Protein AF-A0A5Q0TJI9-F1 (afdb_monomer_lite)

InterPro domains:
  IPR005117 Nitrite/Sulfite reductase ferredoxin-like domain [PF03460] (23-82)
  IPR017896 4Fe-4S ferredoxin-type, iron-sulphur binding domain [PF00037] (104-124)
  IPR017896 4Fe-4S ferredoxin-type, iron-sulphur binding domain [PS51379] (101-130)
  IPR017900 4Fe-4S ferredoxin, iron-sulphur binding, conserved site [PS00198] (110-121)
  IPR036136 Nitrite/Sulfite reductase ferredoxin-like domain superfamily [SSF55124] (19-83)
  IPR045169 Nitrite and sulphite reductase 4Fe-4S domain containing protein [PTHR11493] (23-82)
  IPR045854 Nitrite and sulphite reductase 4Fe-4S domain-like superfamily [SSF56014] (91-171)

Structure (mmCIF, N/CA/C/O backbone):
data_AF-A0A5Q0TJI9-F1
#
_entry.id   AF-A0A5Q0TJI9-F1
#
loop_
_atom_site.group_PDB
_atom_site.id
_atom_site.type_symbol
_atom_site.label_atom_id
_atom_site.label_alt_id
_atom_site.label_comp_id
_atom_site.label_asym_id
_atom_site.label_entity_id
_atom_site.label_seq_id
_atom_site.pdbx_PDB_ins_code
_atom_site.Cartn_x
_atom_site.Cartn_y
_atom_site.Cartn_z
_atom_site.occupancy
_atom_site.B_iso_or_equiv
_atom_site.auth_seq_id
_atom_site.auth_comp_id
_atom_site.auth_asym_id
_atom_site.auth_atom_id
_atom_site.pdbx_PDB_model_num
ATOM 1 N N . MET A 1 1 ? -8.739 -24.907 25.670 1.00 37.97 1 MET A N 1
ATOM 2 C CA . MET A 1 1 ? -8.747 -25.124 24.208 1.00 37.97 1 MET A CA 1
ATOM 3 C C . MET A 1 1 ? -8.325 -23.803 23.579 1.00 37.97 1 MET A C 1
ATOM 5 O O . MET A 1 1 ? -9.046 -22.828 23.734 1.00 37.97 1 MET A O 1
ATOM 9 N N . GLY A 1 2 ? -7.094 -23.704 23.071 1.00 48.16 2 GLY A N 1
ATOM 10 C CA . GLY A 1 2 ? -6.579 -22.444 22.526 1.00 48.16 2 GLY A CA 1
ATOM 11 C C . GLY A 1 2 ? -7.278 -22.138 21.208 1.00 48.16 2 GLY A C 1
ATOM 12 O O . GLY A 1 2 ? -7.183 -22.932 20.280 1.00 48.16 2 GLY A O 1
ATOM 13 N N . LEU A 1 3 ? -8.020 -21.035 21.147 1.00 59.19 3 LEU A N 1
ATOM 14 C CA . LEU A 1 3 ? -8.540 -20.517 19.887 1.00 59.19 3 LEU A CA 1
ATOM 15 C C . LEU A 1 3 ? -7.359 -19.931 19.112 1.00 59.19 3 LEU A C 1
ATOM 17 O O . LEU A 1 3 ? -6.887 -18.845 19.441 1.00 59.19 3 LEU A O 1
ATOM 21 N N . ASP A 1 4 ? -6.863 -20.667 18.120 1.00 59.75 4 ASP A N 1
ATOM 22 C CA . ASP A 1 4 ? -5.931 -20.129 17.133 1.00 59.75 4 ASP A CA 1
ATOM 23 C C . ASP A 1 4 ? -6.737 -19.442 16.030 1.00 59.75 4 ASP A C 1
ATOM 25 O O . ASP A 1 4 ? -7.507 -20.071 15.303 1.00 59.75 4 ASP A O 1
ATOM 29 N N . VAL A 1 5 ? -6.583 -18.123 15.930 1.00 66.00 5 VAL A N 1
ATOM 30 C CA . VAL A 1 5 ? -7.171 -17.327 14.853 1.00 66.00 5 VAL A CA 1
ATOM 31 C C . VAL A 1 5 ? -6.167 -17.208 13.715 1.00 66.00 5 VAL A C 1
ATOM 33 O O . VAL A 1 5 ? -4.988 -16.930 13.932 1.00 66.00 5 VAL A O 1
ATOM 36 N N . ASP A 1 6 ? -6.652 -17.362 12.481 1.00 68.25 6 ASP A N 1
ATOM 37 C CA . ASP A 1 6 ? -5.889 -17.064 11.268 1.00 68.25 6 ASP A CA 1
ATOM 38 C C . ASP A 1 6 ? -5.584 -15.558 11.216 1.00 68.25 6 ASP A C 1
ATOM 40 O O . ASP A 1 6 ? -6.369 -14.727 10.738 1.00 68.25 6 ASP A O 1
ATOM 44 N N . ILE A 1 7 ? -4.429 -15.194 11.770 1.00 63.84 7 ILE A N 1
ATOM 45 C CA . ILE A 1 7 ? -3.998 -13.805 11.888 1.00 63.84 7 ILE A CA 1
ATOM 46 C C . ILE A 1 7 ? -3.814 -13.146 10.521 1.00 63.84 7 ILE A C 1
ATOM 48 O O . ILE A 1 7 ? -4.024 -11.943 10.395 1.00 63.84 7 ILE A O 1
ATOM 52 N N . ILE A 1 8 ? -3.470 -13.909 9.479 1.00 61.16 8 ILE A N 1
ATOM 53 C CA . ILE A 1 8 ? -3.267 -13.372 8.130 1.00 61.16 8 ILE A CA 1
ATOM 54 C C . ILE A 1 8 ? -4.606 -12.879 7.581 1.00 61.16 8 ILE A C 1
ATOM 56 O O . ILE A 1 8 ? -4.704 -11.737 7.125 1.00 61.16 8 ILE A O 1
ATOM 60 N N . LYS A 1 9 ? -5.663 -13.692 7.701 1.00 66.50 9 LYS A N 1
ATOM 61 C CA . LYS A 1 9 ? -7.023 -13.284 7.310 1.00 66.50 9 LYS A CA 1
ATOM 62 C C . LYS A 1 9 ? -7.541 -12.125 8.150 1.00 66.50 9 LYS A C 1
ATOM 64 O O . LYS A 1 9 ? -8.148 -11.200 7.617 1.00 66.50 9 LYS A O 1
ATOM 69 N N . THR A 1 10 ? -7.285 -12.153 9.450 1.00 65.50 10 THR A N 1
ATOM 70 C CA . THR A 1 10 ? -7.787 -11.136 10.385 1.00 65.50 10 THR A CA 1
ATOM 71 C C . THR A 1 10 ? -7.096 -9.786 10.169 1.00 65.50 10 THR A C 1
ATOM 73 O O . THR A 1 10 ? -7.738 -8.736 10.153 1.00 65.50 10 THR A O 1
ATOM 76 N N . ARG A 1 11 ? -5.794 -9.803 9.867 1.00 60.53 11 ARG A N 1
ATOM 77 C CA . ARG A 1 11 ? -5.032 -8.616 9.471 1.00 60.53 11 ARG A CA 1
ATOM 78 C C . ARG A 1 11 ? -5.507 -8.042 8.136 1.00 60.53 11 ARG A C 1
ATOM 80 O O . ARG A 1 11 ? -5.547 -6.825 7.992 1.00 60.53 11 ARG A O 1
ATOM 87 N N . ALA A 1 12 ? -5.907 -8.894 7.190 1.00 54.94 12 ALA A N 1
ATOM 88 C CA . ALA A 1 12 ? -6.477 -8.458 5.915 1.00 54.94 12 ALA A CA 1
ATOM 89 C C . ALA A 1 12 ? -7.876 -7.828 6.057 1.00 54.94 12 ALA A C 1
ATOM 91 O O . ALA A 1 12 ? -8.221 -6.955 5.265 1.00 54.94 12 ALA A O 1
ATOM 92 N N . LYS A 1 13 ? -8.670 -8.250 7.052 1.00 61.41 13 LYS A N 1
ATOM 93 C CA . LYS A 1 13 ? -10.033 -7.741 7.284 1.00 61.41 13 LYS A CA 1
ATOM 94 C C . LYS A 1 13 ? -10.101 -6.486 8.168 1.00 61.41 13 LYS A C 1
ATOM 96 O O . LYS A 1 13 ? -11.036 -5.717 7.998 1.00 61.41 13 LYS A O 1
ATOM 101 N N . GLY A 1 14 ? -9.133 -6.255 9.065 1.00 65.75 14 GLY A N 1
ATOM 102 C CA . GLY A 1 14 ? -9.204 -5.134 10.022 1.00 65.75 14 GLY A CA 1
ATOM 103 C C . GLY A 1 14 ? -7.884 -4.693 10.675 1.00 65.75 14 GLY A C 1
ATOM 104 O O . GLY A 1 14 ? -7.917 -4.110 11.750 1.00 65.75 14 GLY A O 1
ATOM 105 N N . ASP A 1 15 ? -6.717 -4.985 10.078 1.00 78.25 15 ASP A N 1
ATOM 106 C CA . ASP A 1 15 ? -5.369 -4.671 10.625 1.00 78.25 15 ASP A CA 1
ATOM 107 C C . ASP A 1 15 ? -5.168 -5.122 12.089 1.00 78.25 15 ASP A C 1
ATOM 109 O O . ASP A 1 15 ? -4.446 -4.487 12.863 1.00 78.25 15 ASP A O 1
ATOM 113 N N . PHE A 1 16 ? -5.789 -6.244 12.472 1.00 82.31 16 PHE A N 1
ATOM 114 C CA . PHE A 1 16 ? -5.555 -6.883 13.765 1.00 82.31 16 PHE A CA 1
ATOM 115 C C . PHE A 1 16 ? -4.136 -7.453 13.855 1.00 82.31 16 PHE A C 1
ATOM 117 O O . PHE A 1 16 ? -3.594 -8.026 12.902 1.00 82.31 16 PHE A O 1
ATOM 124 N N . ARG A 1 17 ? -3.539 -7.323 15.038 1.00 80.69 17 ARG A N 1
ATOM 125 C CA . ARG A 1 17 ? -2.186 -7.775 15.371 1.00 80.69 17 ARG A CA 1
ATOM 126 C C . ARG A 1 17 ? -2.218 -8.649 16.612 1.00 80.69 17 ARG A C 1
ATOM 128 O O . ARG A 1 17 ? -3.019 -8.414 17.511 1.00 80.69 17 ARG A O 1
ATOM 135 N N . LEU A 1 18 ? -1.326 -9.633 16.665 1.00 81.25 18 LEU A N 1
ATOM 136 C CA . LEU A 1 18 ? -1.189 -10.515 17.822 1.00 81.25 18 LEU A CA 1
ATOM 137 C C . LEU A 1 18 ? -0.723 -9.722 19.043 1.00 81.25 18 LEU A C 1
ATOM 139 O O . LEU A 1 18 ? 0.218 -8.927 18.949 1.00 81.25 18 LEU A O 1
ATOM 143 N N . SER A 1 19 ? -1.370 -9.969 20.179 1.00 80.62 19 SER A N 1
ATOM 144 C CA . SER A 1 19 ? -0.838 -9.588 21.482 1.00 80.62 19 SER A CA 1
ATOM 145 C C . SER A 1 19 ? 0.214 -10.606 21.935 1.00 80.62 19 SER A C 1
ATOM 147 O O . SER A 1 19 ? 0.318 -11.713 21.405 1.00 80.62 19 SER A O 1
ATOM 149 N N . LYS A 1 20 ? 1.004 -10.236 22.948 1.00 79.25 20 LYS A N 1
ATOM 150 C CA . LYS A 1 20 ? 1.846 -11.197 23.682 1.00 79.25 20 LYS A CA 1
ATOM 151 C C . LYS A 1 20 ? 1.002 -12.109 24.580 1.00 79.25 20 LYS A C 1
ATOM 153 O O . LYS A 1 20 ? 1.447 -13.196 24.938 1.00 79.25 20 LYS A O 1
ATOM 158 N N . VAL A 1 21 ? -0.200 -11.661 24.939 1.00 81.06 21 VAL A N 1
ATOM 159 C CA . VAL A 1 21 ? -1.168 -12.426 25.723 1.00 81.06 21 VAL A CA 1
ATOM 160 C C . VAL A 1 21 ? -1.933 -13.361 24.789 1.00 81.06 21 VAL A C 1
ATOM 162 O O . VAL A 1 21 ? -2.427 -12.952 23.738 1.00 81.06 21 VAL A O 1
ATOM 165 N N . ARG A 1 22 ? -2.006 -14.645 25.152 1.00 78.25 22 ARG A N 1
ATOM 166 C CA . ARG A 1 22 ? -2.707 -15.650 24.344 1.00 78.25 22 ARG A CA 1
ATOM 167 C C . ARG A 1 22 ? -4.209 -15.373 24.328 1.00 78.25 22 ARG A C 1
ATOM 169 O O . ARG A 1 22 ? -4.808 -15.201 25.382 1.00 78.25 22 ARG A O 1
ATOM 176 N N . GLY A 1 23 ? -4.809 -15.418 23.139 1.00 80.38 23 GLY A N 1
ATOM 177 C CA . GLY A 1 23 ? -6.245 -15.188 22.944 1.00 80.38 23 GLY A CA 1
ATOM 178 C C . GLY A 1 23 ? -6.635 -13.718 22.769 1.00 80.38 23 GLY A C 1
ATOM 179 O O . GLY A 1 23 ? -7.819 -13.437 22.581 1.00 80.38 23 GLY A O 1
ATOM 180 N N . GLU A 1 24 ? -5.659 -12.805 22.795 1.00 87.56 24 GLU A N 1
ATOM 181 C CA . GLU A 1 24 ? -5.861 -11.371 22.604 1.00 87.56 24 GLU A CA 1
ATOM 182 C C . GLU A 1 24 ? -5.185 -10.851 21.330 1.00 87.56 24 GLU A C 1
ATOM 184 O O . GLU A 1 24 ? -4.085 -11.257 20.940 1.00 87.56 24 GLU A O 1
ATOM 189 N N . CYS A 1 25 ? -5.825 -9.872 20.708 1.00 87.69 25 CYS A N 1
ATOM 190 C CA . CYS A 1 25 ? -5.305 -9.071 19.623 1.00 87.69 25 CYS A CA 1
ATOM 191 C C . CYS A 1 25 ? -5.378 -7.579 19.958 1.00 87.69 25 CYS A C 1
ATOM 193 O O . CYS A 1 25 ? -5.971 -7.121 20.933 1.00 87.69 25 CYS A O 1
ATOM 195 N N . MET A 1 26 ? -4.722 -6.807 19.110 1.00 87.94 26 MET A N 1
ATOM 196 C CA . MET A 1 26 ? -4.804 -5.362 19.067 1.00 87.94 26 MET A CA 1
ATOM 197 C C . MET A 1 26 ? -5.300 -4.973 17.687 1.00 87.94 26 MET A C 1
ATOM 199 O O . MET A 1 26 ? -4.735 -5.420 16.687 1.00 87.94 26 MET A O 1
ATOM 203 N N . ILE A 1 27 ? -6.313 -4.119 17.627 1.00 88.44 27 ILE A N 1
ATOM 204 C CA . ILE A 1 27 ? -6.715 -3.477 16.379 1.00 88.44 27 ILE A CA 1
ATOM 205 C C . ILE A 1 27 ? -5.997 -2.141 16.237 1.00 88.44 27 ILE A C 1
ATOM 207 O O . ILE A 1 27 ? -5.758 -1.446 17.223 1.00 88.44 27 ILE A O 1
ATOM 211 N N . SER A 1 28 ? -5.647 -1.768 15.009 1.00 83.88 28 SER A N 1
ATOM 212 C CA . SER A 1 28 ? -5.161 -0.424 14.712 1.00 83.88 28 SER A CA 1
ATOM 213 C C . SER A 1 28 ? -5.911 0.174 13.540 1.00 83.88 28 SER A C 1
ATOM 215 O O . SER A 1 28 ? -5.917 -0.403 12.455 1.00 83.88 28 SER A O 1
ATOM 217 N N . VAL A 1 29 ? -6.481 1.358 13.742 1.00 82.94 29 VAL A N 1
ATOM 218 C CA . VAL A 1 29 ? -7.222 2.074 12.709 1.00 82.94 29 VAL A CA 1
ATOM 219 C C . VAL A 1 29 ? -6.364 3.188 12.125 1.00 82.94 29 VAL A C 1
ATOM 221 O O . VAL A 1 29 ? -5.583 3.849 12.819 1.00 82.94 29 VAL A O 1
ATOM 224 N N . ARG A 1 30 ? -6.463 3.366 10.807 1.00 77.25 30 ARG A N 1
ATOM 225 C CA . ARG A 1 30 ? -5.754 4.424 10.091 1.00 77.25 30 ARG A CA 1
ATOM 226 C C . ARG A 1 30 ? -6.463 5.755 10.322 1.00 77.25 30 ARG A C 1
ATOM 228 O O . ARG A 1 30 ? -7.649 5.862 10.047 1.00 77.25 30 ARG A O 1
ATOM 235 N N . VAL A 1 31 ? -5.696 6.762 10.724 1.00 77.25 31 VAL A N 1
ATOM 236 C CA . VAL A 1 31 ? -6.143 8.154 10.813 1.00 77.25 31 VAL A CA 1
ATOM 237 C C . VAL A 1 31 ? -5.309 8.972 9.820 1.00 77.25 31 VAL A C 1
ATOM 239 O O . VAL A 1 31 ? -4.093 9.081 9.997 1.00 77.25 31 VAL A O 1
ATOM 242 N N . PRO A 1 32 ? -5.896 9.478 8.724 1.00 70.44 32 PRO A N 1
ATOM 243 C CA . PRO A 1 32 ? -5.196 10.318 7.759 1.00 70.44 32 PRO A CA 1
ATOM 244 C C . PRO A 1 32 ? -4.662 11.595 8.417 1.00 70.44 32 PRO A C 1
ATOM 246 O O . PRO A 1 32 ? -5.416 12.353 9.016 1.00 70.44 32 PRO A O 1
ATOM 249 N N . GLY A 1 33 ? -3.345 11.815 8.341 1.00 69.88 33 GLY A N 1
ATOM 250 C CA . GLY A 1 33 ? -2.697 13.020 8.879 1.00 69.88 33 GLY A CA 1
ATOM 251 C C . GLY A 1 33 ? -2.879 13.252 10.385 1.00 69.88 33 GLY A C 1
ATOM 252 O O . GLY A 1 33 ? -2.611 14.355 10.849 1.00 69.88 33 GLY A O 1
ATOM 253 N N . GLY A 1 34 ? -3.371 12.257 11.135 1.00 73.75 34 GLY A N 1
ATOM 254 C CA . GLY A 1 34 ? -3.696 12.412 12.554 1.00 73.75 34 GLY A CA 1
ATOM 255 C C . GLY A 1 34 ? -4.926 13.289 12.820 1.00 73.75 34 GLY A C 1
ATOM 256 O O . GLY A 1 34 ? -5.166 13.652 13.967 1.00 73.75 34 GLY A O 1
ATOM 257 N N . ILE A 1 35 ? -5.704 13.617 11.785 1.00 76.88 35 ILE A N 1
ATOM 258 C CA . ILE A 1 35 ? -6.908 14.443 11.876 1.00 76.88 35 ILE A CA 1
ATOM 259 C C . ILE A 1 35 ? -8.120 13.513 11.835 1.00 76.88 35 ILE A C 1
ATOM 261 O O . ILE A 1 35 ? -8.225 12.664 10.951 1.00 76.88 35 ILE A O 1
ATOM 265 N N . MET A 1 36 ? -9.028 13.653 12.800 1.00 78.62 36 MET A N 1
ATOM 266 C CA . MET A 1 36 ? -10.318 12.964 12.809 1.00 78.62 36 MET A CA 1
ATOM 267 C C . MET A 1 36 ? -11.396 13.845 13.450 1.00 78.62 36 MET A C 1
ATOM 269 O O . MET A 1 36 ? -11.075 14.646 14.332 1.00 78.62 36 MET A O 1
ATOM 273 N N . PRO A 1 37 ? -12.670 13.672 13.071 1.00 82.06 37 PRO A N 1
ATOM 274 C CA . PRO A 1 37 ? -13.790 14.226 13.818 1.00 82.06 37 PRO A CA 1
ATOM 275 C C . PRO A 1 37 ? -13.805 13.748 15.277 1.00 82.06 37 PRO A C 1
ATOM 277 O O . PRO A 1 37 ? -13.551 12.576 15.562 1.00 82.06 37 PRO A O 1
ATOM 280 N N . ALA A 1 38 ? -14.147 14.640 16.210 1.00 83.94 38 ALA A N 1
ATOM 281 C CA . ALA A 1 38 ? -14.113 14.346 17.645 1.00 83.94 38 ALA A CA 1
ATOM 282 C C . ALA A 1 38 ? -15.041 13.186 18.054 1.00 83.94 38 ALA A C 1
ATOM 284 O O . ALA A 1 38 ? -14.699 12.418 18.951 1.00 83.94 38 ALA A O 1
ATOM 285 N N . HIS A 1 39 ? -16.180 13.005 17.373 1.00 84.06 39 HIS A N 1
ATOM 286 C CA . HIS A 1 39 ? -17.125 11.922 17.675 1.00 84.06 39 HIS A CA 1
ATOM 287 C C . HIS A 1 39 ? -16.549 10.527 17.402 1.00 84.06 39 HIS A C 1
ATOM 289 O O . HIS A 1 39 ? -16.953 9.560 18.044 1.00 84.06 39 HIS A O 1
ATOM 295 N N . LEU A 1 40 ? -15.571 10.408 16.499 1.00 84.75 40 LEU A N 1
ATOM 296 C CA . LEU A 1 40 ? -14.918 9.131 16.208 1.00 84.75 40 LEU A CA 1
ATOM 297 C C . LEU A 1 40 ? -14.012 8.669 17.349 1.00 84.75 40 LEU A C 1
ATOM 299 O O . LEU A 1 40 ? -13.872 7.466 17.577 1.00 84.75 40 LEU A O 1
ATOM 303 N N . LEU A 1 41 ? -13.454 9.604 18.119 1.00 88.31 41 LEU A N 1
ATOM 304 C CA . LEU A 1 41 ? -12.704 9.260 19.320 1.00 88.31 41 LEU A CA 1
ATOM 305 C C . LEU A 1 41 ? -13.607 8.590 20.364 1.00 88.31 41 LEU A C 1
ATOM 307 O O . LEU A 1 41 ? -13.170 7.645 21.011 1.00 88.31 41 LEU A O 1
ATOM 311 N N . SER A 1 42 ? -14.874 9.003 20.475 1.00 89.44 42 SER A N 1
ATOM 312 C CA . SER A 1 42 ? -15.850 8.360 21.366 1.00 89.44 42 SER A CA 1
ATOM 313 C C . SER A 1 42 ? -16.154 6.917 20.954 1.00 89.44 42 SER A C 1
ATOM 315 O O . SER A 1 42 ? -16.317 6.052 21.811 1.00 89.44 42 SER A O 1
ATOM 317 N N . VAL A 1 43 ? -16.173 6.627 19.648 1.00 89.19 43 VAL A N 1
ATOM 318 C CA . VAL A 1 43 ? -16.315 5.252 19.139 1.00 89.19 43 VAL A CA 1
ATOM 319 C C . VAL A 1 43 ? -15.100 4.411 19.530 1.00 89.19 43 VAL A C 1
ATOM 321 O O . VAL A 1 43 ? -15.248 3.309 20.056 1.00 89.19 43 VAL A O 1
ATOM 324 N N . ALA A 1 44 ? -13.893 4.944 19.326 1.00 90.06 44 ALA A N 1
ATOM 325 C CA . ALA A 1 44 ? -12.663 4.267 19.724 1.00 90.06 44 ALA A CA 1
ATOM 326 C C . ALA A 1 44 ? -12.585 4.044 21.245 1.00 90.06 44 ALA A C 1
ATOM 328 O O . ALA A 1 44 ? -12.182 2.972 21.692 1.00 90.06 44 ALA A O 1
ATOM 329 N N . GLN A 1 45 ? -13.018 5.025 22.039 1.00 91.88 45 GLN A N 1
ATOM 330 C CA . GLN A 1 45 ? -13.119 4.905 23.490 1.00 91.88 45 GLN A CA 1
ATOM 331 C C . GLN A 1 45 ? -14.058 3.760 23.883 1.00 91.88 45 GLN A C 1
ATOM 333 O O . GLN A 1 45 ? -13.654 2.881 24.639 1.00 91.88 45 GLN A O 1
ATOM 338 N N . ASN A 1 46 ? -15.269 3.721 23.318 1.00 93.06 46 ASN A N 1
ATOM 339 C CA . ASN A 1 46 ? -16.236 2.661 23.597 1.00 93.06 46 ASN A CA 1
ATOM 340 C C . ASN A 1 46 ? -15.660 1.268 23.290 1.00 93.06 46 ASN A C 1
ATOM 342 O O . ASN A 1 46 ? -15.818 0.344 24.087 1.00 93.06 46 ASN A O 1
ATOM 346 N N . ILE A 1 47 ? -14.939 1.126 22.173 1.00 92.19 47 ILE A N 1
ATOM 347 C CA . ILE A 1 47 ? -14.315 -0.148 21.803 1.00 92.19 47 ILE A CA 1
ATOM 348 C C . ILE A 1 47 ? -13.220 -0.537 22.797 1.00 92.19 47 ILE A C 1
ATOM 350 O O . ILE A 1 47 ? -13.165 -1.691 23.231 1.00 92.19 47 ILE A O 1
ATOM 354 N N . ALA A 1 48 ? -12.355 0.415 23.153 1.00 93.38 48 ALA A N 1
ATOM 355 C CA . ALA A 1 48 ? -11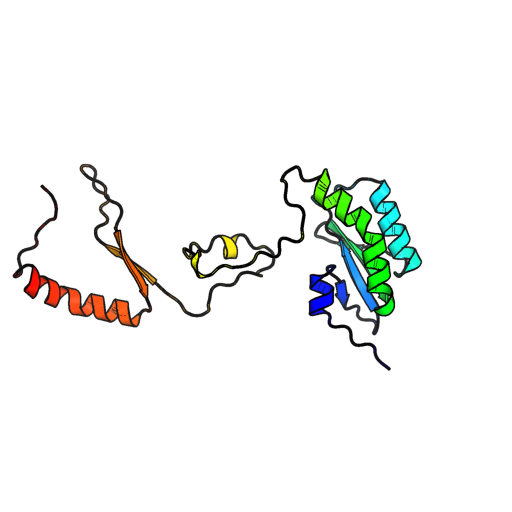.262 0.185 24.088 1.00 93.38 48 ALA A CA 1
ATOM 356 C C . ALA A 1 48 ? -11.778 -0.232 25.472 1.00 93.38 48 ALA A C 1
ATOM 358 O O . ALA A 1 48 ? -11.195 -1.125 26.078 1.00 93.38 48 ALA A O 1
ATOM 359 N N . GLU A 1 49 ? -12.866 0.374 25.949 1.00 94.62 49 GLU A N 1
ATOM 360 C CA . GLU A 1 49 ? -13.474 0.072 27.250 1.00 94.62 49 GLU A CA 1
ATOM 361 C C . GLU A 1 49 ? -14.287 -1.232 27.246 1.00 94.62 49 GLU A C 1
ATOM 363 O O . GLU A 1 49 ? -14.257 -1.973 28.226 1.00 94.62 49 GLU A O 1
ATOM 368 N N . THR A 1 50 ? -15.002 -1.534 26.157 1.00 94.00 50 THR A N 1
ATOM 369 C CA . THR A 1 50 ? -15.933 -2.678 26.110 1.00 94.00 50 THR A CA 1
ATOM 370 C C . THR A 1 50 ? -15.231 -3.995 25.787 1.00 94.00 50 THR A C 1
ATOM 372 O O . THR A 1 50 ? -15.509 -5.020 26.411 1.00 94.00 50 THR A O 1
ATOM 375 N N . TRP A 1 51 ? -14.340 -3.985 24.792 1.00 92.50 51 TRP A N 1
ATOM 376 C CA . TRP A 1 51 ? -13.677 -5.199 24.301 1.00 92.50 51 TRP A CA 1
ATOM 377 C C . TRP A 1 51 ? -12.167 -5.182 24.488 1.00 92.50 51 TRP A C 1
ATOM 379 O O . TRP A 1 51 ? -11.562 -6.249 24.472 1.00 92.50 51 TRP A O 1
ATOM 389 N N . GLY A 1 52 ? -11.560 -4.003 24.619 1.00 90.62 52 GLY A N 1
ATOM 390 C CA . GLY A 1 52 ? -10.132 -3.849 24.863 1.00 90.62 52 GLY A CA 1
ATOM 391 C C . GLY A 1 52 ? -9.777 -3.829 26.348 1.00 90.62 52 GLY A C 1
ATOM 392 O O . GLY A 1 52 ? -10.513 -4.291 27.216 1.00 90.62 52 GLY A O 1
ATOM 393 N N . ASN A 1 53 ? -8.612 -3.259 26.639 1.00 92.00 53 ASN A N 1
ATOM 394 C CA . ASN A 1 53 ? -8.100 -3.076 27.997 1.00 92.00 53 ASN A CA 1
ATOM 395 C C . ASN A 1 53 ? -8.211 -1.625 28.512 1.00 92.00 53 ASN A C 1
ATOM 397 O O . ASN A 1 53 ? -7.480 -1.241 29.423 1.00 92.00 53 ASN A O 1
ATOM 401 N N . GLY A 1 54 ? -9.063 -0.803 27.893 1.00 91.69 54 GLY A N 1
ATOM 402 C CA . GLY A 1 54 ? -9.261 0.610 28.231 1.00 91.69 54 GLY A CA 1
ATOM 403 C C . GLY A 1 54 ? -8.158 1.557 27.747 1.00 91.69 54 GLY A C 1
ATOM 404 O O . GLY A 1 54 ? -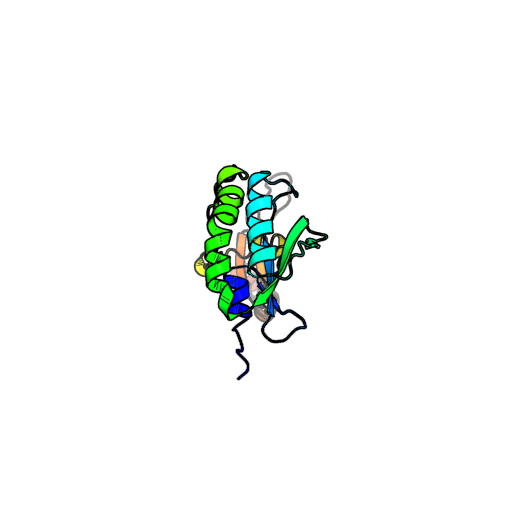8.220 2.752 28.023 1.00 91.69 54 GLY A O 1
ATOM 405 N N . VAL A 1 55 ? -7.144 1.065 27.026 1.00 90.44 55 VAL A N 1
ATOM 406 C CA . VAL A 1 55 ? -6.028 1.890 26.545 1.00 90.44 55 VAL A CA 1
ATOM 407 C C . VAL A 1 55 ? -6.170 2.187 25.057 1.00 90.44 55 VAL A C 1
ATOM 409 O O . VAL A 1 55 ? -6.410 1.301 24.242 1.00 90.44 55 VAL A O 1
ATOM 412 N N . ILE A 1 56 ? -5.925 3.442 24.685 1.00 92.00 56 ILE A N 1
ATOM 413 C CA . ILE A 1 56 ? -5.722 3.850 23.296 1.00 92.00 56 ILE A CA 1
ATOM 414 C C . ILE A 1 56 ? -4.256 4.246 23.118 1.00 92.00 56 ILE A C 1
ATOM 416 O O . ILE A 1 56 ? -3.754 5.161 23.766 1.00 92.00 56 ILE A O 1
ATOM 420 N N . HIS A 1 57 ? -3.562 3.563 22.214 1.00 89.38 57 HIS A N 1
ATOM 421 C CA . HIS A 1 57 ? -2.182 3.852 21.847 1.00 89.38 57 HIS A CA 1
ATOM 422 C C . HIS A 1 57 ? -2.147 4.599 20.510 1.00 89.38 57 HIS A C 1
ATOM 424 O O . HIS A 1 57 ? -2.448 4.043 19.452 1.00 89.38 57 HIS A O 1
ATOM 430 N N . LEU A 1 58 ? -1.716 5.859 20.550 1.00 88.81 58 LEU A N 1
ATOM 431 C CA . LEU A 1 58 ? -1.365 6.635 19.363 1.00 88.81 58 LEU A CA 1
ATOM 432 C C . LEU A 1 58 ? 0.042 6.260 18.895 1.00 88.81 58 LEU A C 1
ATOM 434 O O . LEU A 1 58 ? 1.040 6.579 19.535 1.00 88.81 58 LEU A O 1
ATOM 438 N N . THR A 1 59 ? 0.123 5.539 17.784 1.00 83.19 59 THR A N 1
ATOM 439 C CA . THR A 1 59 ? 1.408 5.047 17.268 1.00 83.19 59 THR A CA 1
ATOM 440 C C . THR A 1 59 ? 2.243 6.169 16.644 1.00 83.19 59 THR A C 1
ATOM 442 O O . THR A 1 59 ? 1.721 7.206 16.241 1.00 83.19 59 THR A O 1
ATOM 445 N N . THR A 1 60 ? 3.537 5.922 16.425 1.00 79.56 60 THR A N 1
ATOM 446 C CA . THR A 1 60 ? 4.444 6.847 15.710 1.00 79.56 60 THR A CA 1
ATOM 447 C C . THR A 1 60 ? 3.992 7.194 14.286 1.00 79.56 60 THR A C 1
ATOM 449 O O . THR A 1 60 ? 4.421 8.197 13.728 1.00 79.56 60 THR A O 1
ATOM 452 N N . ARG A 1 61 ? 3.106 6.382 13.694 1.00 76.00 61 ARG A N 1
ATOM 453 C CA . ARG A 1 61 ? 2.465 6.632 12.392 1.00 76.00 61 ARG A CA 1
ATOM 454 C C . ARG A 1 61 ? 1.057 7.215 12.516 1.00 76.00 61 ARG A C 1
ATOM 456 O O . ARG A 1 61 ? 0.277 7.102 11.575 1.00 76.00 61 ARG A O 1
ATOM 463 N N . GLN A 1 62 ? 0.723 7.775 13.678 1.00 79.88 62 GLN A N 1
ATOM 464 C CA . GLN A 1 62 ? -0.557 8.425 13.972 1.00 79.88 62 GLN A CA 1
ATOM 465 C C . GLN A 1 62 ? -1.772 7.501 13.783 1.00 79.88 62 GLN A C 1
ATOM 467 O O . GLN A 1 62 ? -2.896 7.958 13.616 1.00 79.88 62 GLN A O 1
ATOM 472 N N . LYS A 1 63 ? -1.570 6.177 13.825 1.00 84.06 63 LYS A N 1
ATOM 473 C CA . LYS A 1 63 ? -2.679 5.224 13.941 1.00 84.06 63 LYS A CA 1
ATOM 474 C C . LYS A 1 63 ? -3.181 5.181 15.371 1.00 84.06 63 LYS A C 1
ATOM 476 O O . LYS A 1 63 ? -2.363 5.180 16.293 1.00 84.06 63 LYS A O 1
ATOM 481 N N . LEU A 1 64 ? -4.491 5.035 15.512 1.00 87.81 64 LEU A N 1
ATOM 482 C CA . LEU A 1 64 ? -5.149 4.806 16.786 1.00 87.81 64 LEU A CA 1
ATOM 483 C C . LEU A 1 64 ? -5.262 3.294 17.003 1.00 87.81 64 LEU A C 1
ATOM 485 O O . LEU A 1 64 ? -5.931 2.601 16.236 1.00 87.81 64 LEU A O 1
ATOM 489 N N . ALA A 1 65 ? -4.542 2.771 17.992 1.00 89.44 65 ALA A N 1
ATOM 490 C CA . ALA A 1 65 ? -4.505 1.349 18.306 1.00 89.44 65 ALA A CA 1
ATOM 491 C C . ALA A 1 65 ? -5.192 1.050 19.641 1.00 89.44 65 ALA A C 1
ATOM 493 O O . ALA A 1 65 ? -4.962 1.743 20.626 1.00 89.44 65 ALA A O 1
ATOM 494 N N . MET A 1 66 ? -6.009 -0.001 19.663 1.00 92.44 66 MET A N 1
ATOM 495 C CA . MET A 1 66 ? -6.778 -0.458 20.823 1.00 92.44 66 MET A CA 1
ATOM 496 C C . MET A 1 66 ? -6.366 -1.909 21.123 1.00 92.44 66 MET A C 1
ATOM 498 O O . MET A 1 66 ? -6.694 -2.811 20.342 1.00 92.44 66 MET A O 1
ATOM 502 N N . PRO A 1 67 ? -5.554 -2.151 22.169 1.00 91.69 67 PRO A N 1
ATOM 503 C CA . PRO A 1 67 ? -5.095 -3.479 22.548 1.00 91.69 67 PRO A CA 1
ATOM 504 C C . PRO A 1 67 ? -6.078 -4.204 23.481 1.00 91.69 67 PRO A C 1
ATOM 506 O O . PRO A 1 67 ? -6.991 -3.603 24.043 1.00 91.69 67 PRO A O 1
ATOM 509 N N . GLY A 1 68 ? -5.852 -5.507 23.669 1.00 89.31 68 GLY A N 1
ATOM 510 C CA . GLY A 1 68 ? -6.570 -6.329 24.651 1.00 89.31 68 GLY A CA 1
ATOM 511 C C . GLY A 1 68 ? -7.886 -6.926 24.154 1.00 89.31 68 GLY A C 1
ATOM 512 O O . GLY A 1 68 ? -8.675 -7.401 24.959 1.00 89.31 68 GLY A O 1
ATOM 513 N N . ILE A 1 69 ? -8.132 -6.916 22.843 1.00 90.56 69 ILE A N 1
ATOM 514 C CA . ILE A 1 69 ? -9.368 -7.445 22.261 1.00 90.56 69 ILE A CA 1
ATOM 515 C C . ILE A 1 69 ? -9.297 -8.961 22.209 1.00 90.56 69 ILE A C 1
ATOM 517 O O . ILE A 1 69 ? -8.373 -9.522 21.626 1.00 90.56 69 ILE A O 1
ATOM 521 N N . ARG A 1 70 ? -10.285 -9.654 22.772 1.00 88.00 70 ARG A N 1
ATOM 522 C CA . ARG A 1 70 ? -10.349 -11.116 22.661 1.00 88.00 70 ARG A CA 1
ATOM 523 C C . ARG A 1 70 ? -10.696 -11.536 21.239 1.00 88.00 70 ARG A C 1
ATOM 525 O O . ARG A 1 70 ? -11.527 -10.929 20.572 1.00 88.00 70 ARG A O 1
ATOM 532 N N . TYR A 1 71 ? -10.130 -12.654 20.802 1.00 85.00 71 TYR A N 1
ATOM 533 C CA . TYR A 1 71 ? -10.375 -13.207 19.466 1.00 85.00 71 TYR A CA 1
ATOM 534 C C . TYR A 1 71 ? -11.849 -13.468 19.134 1.00 85.00 71 TYR A C 1
ATOM 536 O O . TYR A 1 71 ? -12.256 -13.339 17.984 1.00 85.00 71 TYR A O 1
ATOM 544 N N . GLN A 1 72 ? -12.649 -13.823 20.136 1.00 84.56 72 GLN A N 1
ATOM 545 C CA . GLN A 1 72 ? -14.082 -14.093 19.983 1.00 84.56 72 GLN A CA 1
ATOM 546 C C . GLN A 1 72 ? -14.881 -12.822 19.665 1.00 84.56 72 GLN A C 1
ATOM 548 O O . GLN A 1 72 ? -15.917 -12.887 19.014 1.00 84.56 72 GLN A O 1
ATOM 553 N N . ASP A 1 73 ? -14.368 -11.669 20.090 1.00 87.38 73 ASP A N 1
ATOM 554 C CA . ASP A 1 73 ? -15.047 -10.380 20.010 1.00 87.38 73 ASP A CA 1
ATOM 555 C C . ASP A 1 73 ? -14.677 -9.601 18.731 1.00 87.38 73 ASP A C 1
ATOM 557 O O . ASP A 1 73 ? -15.178 -8.503 18.496 1.00 87.38 73 ASP A O 1
ATOM 561 N N . ILE A 1 74 ? -13.830 -10.172 17.863 1.00 84.06 74 ILE A N 1
ATOM 562 C CA . ILE A 1 74 ? -13.347 -9.540 16.623 1.00 84.06 74 ILE A CA 1
ATOM 563 C C . ILE A 1 74 ? -14.501 -9.103 15.715 1.00 84.06 74 ILE A C 1
ATOM 565 O O . ILE A 1 74 ? -14.493 -7.982 15.206 1.00 84.06 74 ILE A O 1
ATOM 569 N N . ASP A 1 75 ? -15.498 -9.962 15.507 1.00 85.00 75 ASP A N 1
ATOM 570 C CA . ASP A 1 75 ? -16.620 -9.651 14.615 1.00 85.00 75 ASP A CA 1
ATOM 571 C C . ASP A 1 75 ? -17.520 -8.547 15.193 1.00 85.00 75 ASP A C 1
ATOM 573 O O . ASP A 1 75 ? -17.996 -7.683 14.453 1.00 85.00 75 ASP A O 1
ATOM 577 N N . ALA A 1 76 ? -17.690 -8.516 16.519 1.00 87.44 76 ALA A N 1
ATOM 578 C CA . ALA A 1 76 ? -18.418 -7.451 17.206 1.00 87.44 76 ALA A CA 1
ATOM 579 C C . ALA A 1 76 ? -17.681 -6.106 17.093 1.00 87.44 76 ALA A C 1
ATOM 581 O O . ALA A 1 76 ? -18.292 -5.092 16.753 1.00 87.44 76 ALA A O 1
ATOM 582 N N . VAL A 1 77 ? -16.359 -6.111 17.290 1.00 87.88 77 VAL A N 1
ATOM 583 C CA . VAL A 1 77 ? -15.510 -4.921 17.139 1.00 87.88 77 VAL A CA 1
ATOM 584 C C . VAL A 1 77 ? -15.523 -4.401 15.701 1.00 87.88 77 VAL A C 1
ATOM 586 O O . VAL A 1 77 ? -15.626 -3.195 15.494 1.00 87.88 77 VAL A O 1
ATOM 589 N N . ASN A 1 78 ? -15.480 -5.281 14.696 1.00 84.38 78 ASN A N 1
ATOM 590 C CA . ASN A 1 78 ? -15.570 -4.872 13.290 1.00 84.38 78 ASN A CA 1
ATOM 591 C C . ASN A 1 78 ? -16.878 -4.134 12.991 1.00 84.38 78 ASN A C 1
ATOM 593 O O . ASN A 1 78 ? -16.864 -3.127 12.287 1.00 84.38 78 ASN A O 1
ATOM 597 N N . LYS A 1 79 ? -17.993 -4.598 13.564 1.00 86.75 79 LYS A N 1
ATOM 598 C CA . LYS A 1 79 ? -19.290 -3.926 13.440 1.00 86.75 79 LYS A CA 1
ATOM 599 C C . LYS A 1 79 ? -19.303 -2.568 14.151 1.00 86.75 79 LYS A C 1
ATOM 601 O O . LYS A 1 79 ? -19.820 -1.599 13.609 1.00 86.75 79 LYS A O 1
ATOM 606 N N . ALA A 1 80 ? -18.699 -2.473 15.336 1.00 86.06 80 ALA A N 1
ATOM 607 C CA . ALA A 1 80 ? -18.577 -1.209 16.067 1.00 86.06 80 ALA A CA 1
ATOM 608 C C . ALA A 1 80 ? -17.665 -0.188 15.358 1.00 86.06 80 ALA A C 1
ATOM 610 O O . ALA A 1 80 ? -17.856 1.017 15.502 1.00 86.06 80 ALA A O 1
ATOM 611 N N . LEU A 1 81 ? -16.691 -0.658 14.573 1.00 84.19 81 LEU A N 1
ATOM 612 C CA . LEU A 1 81 ? -15.766 0.177 13.800 1.00 84.19 81 LEU A CA 1
ATOM 613 C C . LEU A 1 81 ? -16.315 0.656 12.459 1.00 84.19 81 LEU A C 1
ATOM 615 O O . LEU A 1 81 ? -15.711 1.531 11.841 1.00 84.19 81 LEU A O 1
ATOM 619 N N . GLU A 1 82 ? -17.438 0.115 12.000 1.00 80.94 82 GLU A N 1
ATOM 620 C CA . GLU A 1 82 ? -18.030 0.457 10.707 1.00 80.94 82 GLU A CA 1
ATOM 621 C C . GLU A 1 82 ? -18.254 1.975 10.510 1.00 80.94 82 GLU A C 1
ATOM 623 O O . GLU A 1 82 ? -17.864 2.480 9.452 1.00 80.94 82 GLU A O 1
ATOM 628 N N . PRO A 1 83 ? -18.740 2.751 11.507 1.00 74.88 83 PRO A N 1
ATOM 629 C CA . PRO A 1 83 ? -18.852 4.210 11.394 1.00 74.88 83 PRO A CA 1
ATOM 630 C C . PRO A 1 83 ? -17.489 4.897 11.248 1.00 74.88 83 PRO A C 1
ATOM 632 O O . PRO A 1 83 ? -17.325 5.807 10.443 1.00 74.88 83 PRO A O 1
ATOM 635 N N . PHE A 1 84 ? -16.484 4.418 11.986 1.00 75.69 84 PHE A N 1
ATOM 636 C CA . PHE A 1 84 ? -15.121 4.951 11.952 1.00 75.69 84 PHE A CA 1
ATOM 637 C C . PHE A 1 84 ? -14.483 4.737 10.578 1.00 75.69 84 PHE A C 1
ATOM 639 O O . PHE A 1 84 ? -13.813 5.623 10.053 1.00 75.69 84 PHE A O 1
ATOM 646 N N . ILE A 1 85 ? -14.716 3.567 9.975 1.00 70.75 85 ILE A N 1
ATOM 647 C CA . ILE A 1 85 ? -14.271 3.275 8.614 1.00 70.75 85 ILE A CA 1
ATOM 648 C C . ILE A 1 85 ? -15.005 4.193 7.640 1.00 70.75 85 ILE A C 1
ATOM 650 O O . ILE A 1 85 ? -14.341 4.844 6.842 1.00 70.75 85 ILE A O 1
ATOM 654 N N . LYS A 1 86 ? -16.335 4.291 7.713 1.00 70.31 86 LYS A N 1
ATOM 655 C CA . LYS A 1 86 ? -17.143 5.087 6.781 1.00 70.31 86 LYS A CA 1
ATOM 656 C C . LYS A 1 86 ? -16.741 6.568 6.766 1.00 70.31 86 LYS A C 1
ATOM 658 O O . LYS A 1 86 ? -16.391 7.076 5.706 1.00 70.31 86 LYS A O 1
ATOM 663 N N . ASP A 1 87 ? -16.690 7.219 7.924 1.00 67.62 87 ASP A N 1
ATOM 664 C CA . ASP A 1 87 ? -16.456 8.667 8.019 1.00 67.62 87 ASP A CA 1
ATOM 665 C C . ASP A 1 87 ? -15.017 9.051 7.624 1.00 67.62 87 ASP A C 1
ATOM 667 O O . ASP A 1 87 ? -14.786 10.042 6.933 1.00 67.62 87 ASP A O 1
ATOM 671 N N . ILE A 1 88 ? -14.019 8.247 8.012 1.00 64.81 88 ILE A N 1
ATOM 672 C CA . ILE A 1 88 ? -12.613 8.537 7.683 1.00 64.81 88 ILE A CA 1
ATOM 673 C C . ILE A 1 88 ? -12.258 8.154 6.245 1.00 64.81 88 ILE A C 1
ATOM 675 O O . ILE A 1 88 ? -11.378 8.784 5.656 1.00 64.81 88 ILE A O 1
ATOM 679 N N . SER A 1 89 ? -12.890 7.119 5.683 1.00 52.94 89 SER A N 1
ATOM 680 C CA . SER A 1 89 ? -12.553 6.636 4.337 1.00 52.94 89 SER A CA 1
ATOM 681 C C . SER A 1 89 ? -13.359 7.277 3.210 1.00 52.94 89 SER A C 1
ATOM 683 O O . SER A 1 89 ? -12.882 7.241 2.079 1.00 52.94 89 SER A O 1
ATOM 685 N N . ILE A 1 90 ? -14.528 7.865 3.486 1.00 49.06 90 ILE A N 1
ATOM 686 C CA . ILE A 1 90 ? -15.415 8.400 2.442 1.00 49.06 90 ILE A CA 1
ATOM 687 C C . ILE A 1 90 ? -15.437 9.935 2.432 1.00 49.06 90 ILE A C 1
ATOM 689 O O . ILE A 1 90 ? -15.371 10.504 1.348 1.00 49.06 90 ILE A O 1
ATOM 693 N N . ASP A 1 91 ? -15.440 10.604 3.594 1.00 46.75 91 ASP A N 1
ATOM 694 C CA . ASP A 1 91 ? -15.744 12.048 3.647 1.00 46.75 91 ASP A CA 1
ATOM 695 C C . ASP A 1 91 ? -14.522 12.968 3.827 1.00 46.75 91 ASP A C 1
ATOM 697 O O . ASP A 1 91 ? -14.541 14.108 3.375 1.00 46.75 91 ASP A O 1
ATOM 701 N N . MET A 1 92 ? -13.425 12.515 4.450 1.00 43.53 92 MET A N 1
ATOM 702 C CA . MET A 1 92 ? -12.220 13.361 4.615 1.00 43.53 92 MET A CA 1
ATOM 703 C C . MET A 1 92 ? -11.222 13.271 3.456 1.00 43.53 92 MET A C 1
ATOM 705 O O . MET A 1 92 ? -10.261 14.039 3.397 1.00 43.53 92 MET A O 1
ATOM 709 N N . CYS A 1 93 ? -11.401 12.308 2.556 1.00 41.28 93 CYS A N 1
ATOM 710 C CA . CYS A 1 93 ? -10.529 12.101 1.410 1.00 41.28 93 CYS A CA 1
ATOM 711 C C . CYS A 1 93 ? -11.331 12.351 0.129 1.00 41.28 93 CYS A C 1
ATOM 713 O O . CYS A 1 93 ? -11.795 11.402 -0.491 1.00 41.28 93 CYS A O 1
ATOM 715 N N . ASP A 1 94 ? -11.407 13.610 -0.316 1.00 35.16 94 ASP A N 1
ATOM 716 C CA . ASP A 1 94 ? -11.948 14.050 -1.625 1.00 35.16 94 ASP A CA 1
ATOM 717 C C . ASP A 1 94 ? -11.204 13.460 -2.854 1.00 35.16 94 ASP A C 1
ATOM 719 O O . ASP A 1 94 ? -11.348 13.901 -3.994 1.00 35.16 94 ASP A O 1
ATOM 723 N N . VAL A 1 95 ? -10.396 12.419 -2.650 1.00 39.84 95 VAL A N 1
ATOM 724 C CA . VAL A 1 95 ? -9.873 11.551 -3.700 1.00 39.84 95 VAL A CA 1
ATO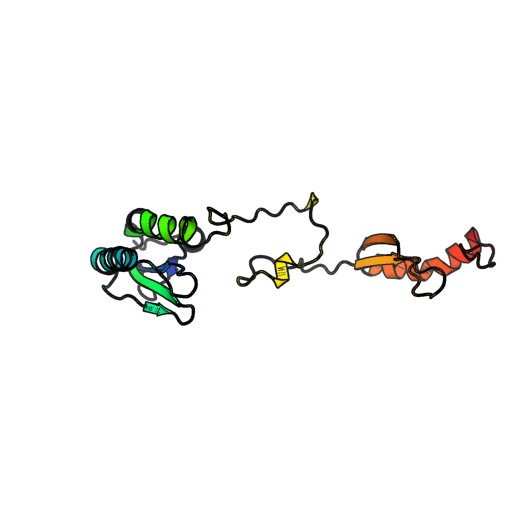M 725 C C . VAL A 1 95 ? -10.698 10.270 -3.644 1.00 39.84 95 VAL A C 1
ATOM 727 O O . VAL A 1 95 ? -10.367 9.351 -2.899 1.00 39.84 95 VAL A O 1
ATOM 730 N N . GLY A 1 96 ? -11.798 10.242 -4.401 1.00 35.50 96 GLY A N 1
ATOM 731 C CA . GLY A 1 96 ? -12.807 9.180 -4.407 1.00 35.50 96 GLY A CA 1
ATOM 732 C C . GLY A 1 96 ? -12.255 7.763 -4.602 1.00 35.50 96 GLY A C 1
ATOM 733 O O . GLY A 1 96 ? -12.246 7.228 -5.709 1.00 35.50 96 GLY A O 1
ATOM 734 N N . ILE A 1 97 ? -11.842 7.126 -3.506 1.00 38.09 97 ILE A N 1
ATOM 735 C CA . ILE A 1 97 ? -11.538 5.698 -3.421 1.00 38.09 97 ILE A CA 1
ATOM 736 C C . ILE A 1 97 ? -12.241 5.156 -2.176 1.00 38.09 97 ILE A C 1
ATOM 738 O O . ILE A 1 97 ? -11.692 5.154 -1.077 1.00 38.09 97 ILE A O 1
ATOM 742 N N . ILE A 1 98 ? -13.461 4.656 -2.364 1.00 36.28 98 ILE A N 1
ATOM 743 C CA . ILE A 1 98 ? -14.174 3.871 -1.356 1.00 36.28 98 ILE A CA 1
ATOM 744 C C . ILE A 1 98 ? -13.684 2.423 -1.468 1.00 36.28 98 ILE A C 1
ATOM 746 O O . ILE A 1 98 ? -13.957 1.738 -2.454 1.00 36.28 98 ILE A O 1
ATOM 750 N N . GLY A 1 99 ? -12.948 1.956 -0.459 1.00 35.41 99 GLY A N 1
ATOM 751 C CA . GLY A 1 99 ? -12.609 0.544 -0.271 1.00 35.41 99 GLY A CA 1
ATOM 752 C C . GLY A 1 99 ? -11.198 0.311 0.265 1.00 35.41 99 GLY A C 1
ATOM 753 O O . GLY A 1 99 ? -10.270 1.078 0.009 1.00 35.41 99 GLY A O 1
ATOM 754 N N . ILE A 1 100 ? -10.988 -0.830 0.935 1.00 41.69 100 ILE A N 1
ATOM 755 C CA . ILE A 1 100 ? -9.685 -1.490 0.814 1.00 41.69 100 ILE A CA 1
ATOM 756 C C . ILE A 1 100 ? -9.568 -1.780 -0.678 1.00 41.69 100 ILE A C 1
ATOM 758 O O . ILE A 1 100 ? -10.226 -2.692 -1.178 1.00 41.69 100 ILE A O 1
ATOM 762 N N . ALA A 1 101 ? -8.792 -0.979 -1.406 1.00 43.78 101 ALA A N 1
ATOM 763 C CA . ALA A 1 101 ? -8.447 -1.308 -2.773 1.00 43.78 101 ALA A CA 1
ATOM 764 C C . ALA A 1 101 ? -7.663 -2.621 -2.708 1.00 43.78 101 ALA A C 1
ATOM 766 O O . ALA A 1 101 ? -6.450 -2.638 -2.489 1.00 43.78 101 ALA A O 1
ATOM 767 N N . LYS A 1 102 ? -8.366 -3.750 -2.848 1.00 47.12 102 LYS A N 1
ATOM 768 C CA . LYS A 1 102 ? -7.744 -5.014 -3.205 1.00 47.12 102 LYS A CA 1
ATOM 769 C C . LYS A 1 102 ? -7.243 -4.785 -4.617 1.00 47.12 102 LYS A C 1
ATOM 771 O O . LYS A 1 102 ? -7.977 -4.971 -5.580 1.00 47.12 102 LYS A O 1
ATOM 776 N N . MET A 1 103 ? -6.023 -4.273 -4.719 1.00 54.75 103 MET A N 1
ATOM 777 C CA . MET A 1 103 ? -5.387 -4.018 -5.996 1.00 54.75 103 MET A CA 1
ATOM 778 C C . MET A 1 103 ? -5.188 -5.385 -6.645 1.00 54.75 103 MET A C 1
ATOM 780 O O . MET A 1 103 ? -4.305 -6.155 -6.275 1.00 54.75 103 MET A O 1
ATOM 784 N N . THR A 1 104 ? -6.095 -5.734 -7.546 1.00 60.00 104 THR A N 1
ATOM 785 C CA . THR A 1 104 ? -6.014 -6.958 -8.327 1.00 60.00 104 THR A CA 1
ATOM 786 C C . THR A 1 104 ? -4.998 -6.727 -9.429 1.00 60.00 104 THR A C 1
ATOM 788 O O . THR A 1 104 ? -5.177 -5.846 -10.271 1.00 60.00 104 THR A O 1
ATOM 791 N N . PHE A 1 105 ? -3.912 -7.493 -9.403 1.00 71.88 105 PHE A N 1
ATOM 792 C CA . PHE A 1 105 ? -2.944 -7.487 -10.486 1.00 71.88 105 PHE A CA 1
ATOM 793 C C . PHE A 1 105 ? -3.508 -8.231 -11.687 1.00 71.88 105 PHE A C 1
ATOM 795 O O . PHE A 1 105 ? -3.828 -9.413 -11.581 1.00 71.88 105 PHE A O 1
ATOM 802 N N . ASP A 1 106 ? -3.565 -7.562 -12.830 1.00 77.31 106 ASP A N 1
ATOM 803 C CA . ASP A 1 106 ? -3.740 -8.230 -14.111 1.00 77.31 106 ASP A CA 1
ATOM 804 C C . ASP A 1 106 ? -2.393 -8.260 -14.836 1.00 77.31 106 ASP A C 1
ATOM 806 O O . ASP A 1 106 ? -1.902 -7.242 -15.336 1.00 77.31 106 ASP A O 1
ATOM 810 N N . ALA A 1 107 ? -1.789 -9.447 -14.883 1.00 75.50 107 ALA A N 1
ATOM 811 C CA . ALA A 1 107 ? -0.497 -9.654 -15.522 1.00 75.50 107 ALA A CA 1
ATOM 812 C C . ALA A 1 107 ? -0.528 -9.342 -17.027 1.00 75.50 107 ALA A C 1
ATOM 814 O O . ALA A 1 107 ? 0.476 -8.879 -17.566 1.00 75.50 107 ALA A O 1
ATOM 815 N N . SER A 1 108 ? -1.672 -9.525 -17.698 1.00 78.50 108 SER A N 1
ATOM 816 C CA . SER A 1 108 ? -1.801 -9.296 -19.144 1.00 78.50 108 SER A CA 1
ATOM 817 C C . SER A 1 108 ? -1.671 -7.818 -19.524 1.00 78.50 108 SER A C 1
ATOM 819 O O . SER A 1 108 ? -1.202 -7.480 -20.611 1.00 78.50 108 SER A O 1
ATOM 821 N N . ARG A 1 109 ? -2.028 -6.923 -18.597 1.00 77.94 109 ARG A N 1
ATOM 822 C CA . ARG A 1 109 ? -1.979 -5.467 -18.775 1.00 77.94 109 ARG A CA 1
ATOM 823 C C . ARG A 1 109 ? -0.690 -4.836 -18.261 1.00 77.94 109 ARG A C 1
ATOM 825 O O . ARG A 1 109 ? -0.464 -3.641 -18.461 1.00 77.94 109 ARG A O 1
ATOM 832 N N . CYS A 1 110 ? 0.158 -5.608 -17.590 1.00 79.88 110 CYS A N 1
ATOM 833 C CA . CYS A 1 110 ? 1.396 -5.104 -17.025 1.00 79.88 110 CYS A CA 1
ATOM 834 C C . CYS A 1 110 ? 2.412 -4.771 -18.130 1.00 79.88 110 CYS A C 1
ATOM 836 O O . CYS A 1 110 ? 2.834 -5.628 -18.908 1.00 79.88 110 CYS A O 1
ATOM 838 N N . ILE A 1 111 ? 2.870 -3.517 -18.161 1.00 82.00 111 ILE A N 1
ATOM 839 C CA . ILE A 1 111 ? 3.989 -3.085 -19.018 1.00 82.00 111 ILE A CA 1
ATOM 840 C C . ILE A 1 111 ? 5.348 -3.169 -18.308 1.00 82.00 111 ILE A C 1
ATOM 842 O O . ILE A 1 111 ? 6.367 -2.830 -18.903 1.00 82.00 111 ILE A O 1
ATOM 846 N N . GLY A 1 112 ? 5.349 -3.590 -17.038 1.00 78.44 112 GLY A N 1
ATOM 847 C CA . GLY A 1 112 ? 6.524 -3.748 -16.180 1.00 78.44 112 GLY A CA 1
ATOM 848 C C . GLY A 1 112 ? 7.335 -2.468 -15.960 1.00 78.44 112 GLY A C 1
ATOM 849 O O . GLY A 1 112 ? 8.559 -2.519 -15.896 1.00 78.44 112 GLY A O 1
ATOM 850 N N . CYS A 1 113 ? 6.659 -1.323 -15.813 1.00 80.50 113 CYS A N 1
ATOM 851 C CA . CYS A 1 113 ? 7.298 -0.055 -15.439 1.00 80.50 113 CYS A CA 1
ATOM 852 C C . CYS A 1 113 ? 7.901 -0.082 -14.022 1.00 80.50 113 CYS A C 1
ATOM 854 O O . CYS A 1 113 ? 8.882 0.602 -13.755 1.00 80.50 113 CYS A O 1
ATOM 856 N N . GLY A 1 114 ? 7.339 -0.889 -13.115 1.00 79.75 114 GLY A N 1
ATOM 857 C CA . GLY A 1 114 ? 7.827 -1.036 -11.742 1.00 79.75 114 GLY A CA 1
ATOM 858 C C . GLY A 1 114 ? 7.389 0.067 -10.775 1.00 79.75 114 GLY A C 1
ATOM 859 O O . GLY A 1 114 ? 7.751 -0.000 -9.603 1.00 79.75 114 GLY A O 1
ATOM 860 N N . GLU A 1 115 ? 6.576 1.023 -11.227 1.00 80.25 115 GLU A N 1
ATOM 861 C CA . GLU A 1 115 ? 6.075 2.128 -10.400 1.00 80.25 115 GLU A CA 1
ATOM 862 C C . GLU A 1 115 ? 5.272 1.623 -9.195 1.00 80.25 115 GLU A C 1
ATOM 864 O O . GLU A 1 115 ? 5.446 2.088 -8.075 1.00 80.25 115 GLU A O 1
ATOM 869 N N . CYS A 1 116 ? 4.452 0.587 -9.398 1.00 76.19 116 CYS A N 1
ATOM 870 C CA . CYS A 1 116 ? 3.660 -0.024 -8.331 1.00 76.19 116 CYS A CA 1
ATOM 871 C C . CYS A 1 116 ? 4.514 -0.621 -7.201 1.00 76.19 116 CYS A C 1
ATOM 873 O O . CYS A 1 116 ? 4.081 -0.613 -6.053 1.00 76.19 116 CYS A O 1
ATOM 875 N N . VAL A 1 117 ? 5.718 -1.115 -7.506 1.00 81.19 117 VAL A N 1
ATOM 876 C CA . VAL A 1 117 ? 6.648 -1.661 -6.506 1.00 81.19 117 VAL A CA 1
ATOM 877 C C . VAL A 1 117 ? 7.295 -0.530 -5.711 1.00 81.19 117 VAL A C 1
ATOM 879 O O . VAL A 1 117 ? 7.387 -0.625 -4.492 1.00 81.19 117 VAL A O 1
ATOM 882 N N . LEU A 1 118 ? 7.700 0.552 -6.384 1.00 76.19 118 LEU A N 1
ATOM 883 C CA . LEU A 1 118 ? 8.335 1.710 -5.745 1.00 76.19 118 LEU A CA 1
ATOM 884 C C . LEU A 1 118 ? 7.354 2.505 -4.880 1.00 76.19 118 LEU A C 1
ATOM 886 O O . LEU A 1 118 ? 7.687 2.910 -3.770 1.00 76.19 118 LEU A O 1
ATOM 890 N N . ALA A 1 119 ? 6.131 2.691 -5.371 1.00 71.69 119 ALA A N 1
ATOM 891 C CA . ALA A 1 119 ? 5.102 3.454 -4.683 1.00 71.69 119 ALA A CA 1
ATOM 892 C C . ALA A 1 119 ? 4.494 2.709 -3.486 1.00 71.69 119 ALA A C 1
ATOM 894 O O . ALA A 1 119 ? 3.809 3.331 -2.679 1.00 71.69 119 ALA A O 1
ATOM 895 N N . CYS A 1 120 ? 4.683 1.388 -3.362 1.00 71.19 120 CYS A N 1
ATOM 896 C CA . CYS A 1 120 ? 4.007 0.591 -2.343 1.00 71.19 120 CYS A CA 1
ATOM 897 C C . CYS A 1 120 ? 4.698 0.699 -0.969 1.00 71.19 120 CYS A C 1
ATOM 899 O O . CYS A 1 120 ? 5.717 0.045 -0.740 1.00 71.19 120 CYS A O 1
ATOM 901 N N . PRO A 1 121 ? 4.104 1.400 0.019 1.00 57.84 121 PRO A N 1
ATOM 902 C CA . PRO A 1 121 ? 4.728 1.595 1.330 1.00 57.84 121 PRO A CA 1
ATOM 903 C C . PRO A 1 121 ? 4.709 0.330 2.203 1.00 57.84 121 PRO A C 1
ATOM 905 O O . PRO A 1 121 ? 5.312 0.296 3.275 1.00 57.84 121 PRO A O 1
ATOM 908 N N . THR A 1 122 ? 3.969 -0.703 1.790 1.00 63.34 122 THR A N 1
ATOM 909 C CA . THR A 1 122 ? 3.806 -1.968 2.520 1.00 63.34 122 THR A CA 1
ATOM 910 C C . THR A 1 122 ? 4.548 -3.134 1.876 1.00 63.34 122 THR A C 1
ATOM 912 O O . THR A 1 122 ? 4.438 -4.248 2.379 1.00 63.34 122 THR A O 1
ATOM 915 N N . MET A 1 123 ? 5.261 -2.902 0.765 1.00 65.50 123 MET A N 1
ATOM 916 C CA . MET A 1 123 ? 5.941 -3.936 -0.030 1.00 65.50 123 MET A CA 1
ATOM 917 C C . MET A 1 123 ? 5.046 -5.125 -0.422 1.00 65.50 123 MET A C 1
ATOM 919 O O . MET A 1 123 ? 5.512 -6.256 -0.534 1.00 65.50 123 MET A O 1
ATOM 923 N N . ALA A 1 124 ? 3.748 -4.874 -0.628 1.00 69.44 124 ALA A N 1
ATOM 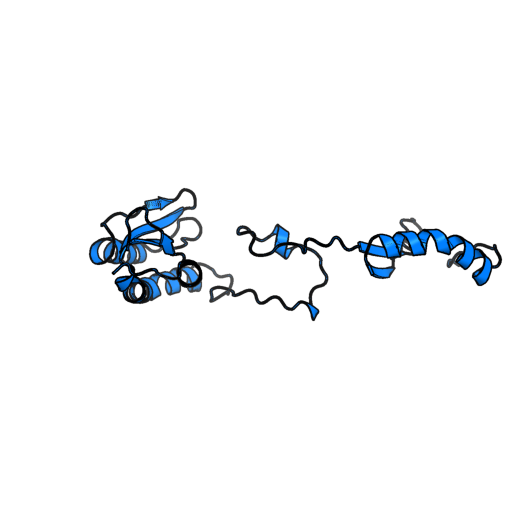924 C CA . ALA A 1 124 ? 2.807 -5.888 -1.113 1.00 69.44 124 ALA A CA 1
ATOM 925 C C . ALA A 1 124 ? 3.090 -6.276 -2.576 1.00 69.44 124 ALA A C 1
ATOM 927 O O . ALA A 1 124 ? 2.793 -7.389 -2.997 1.00 69.44 124 ALA A O 1
ATOM 928 N N . TRP A 1 125 ? 3.683 -5.351 -3.333 1.00 73.88 125 TRP A N 1
ATOM 929 C CA . TRP A 1 125 ? 4.164 -5.557 -4.690 1.00 73.88 125 TRP A CA 1
ATOM 930 C C . TRP A 1 125 ? 5.658 -5.826 -4.653 1.00 73.88 125 TRP A C 1
ATOM 932 O O . TRP A 1 125 ? 6.428 -4.986 -4.191 1.00 73.88 125 TRP A O 1
ATOM 942 N N . GLN A 1 126 ? 6.066 -6.982 -5.160 1.00 74.62 126 GLN A N 1
ATOM 943 C CA . GLN A 1 126 ? 7.469 -7.344 -5.302 1.00 74.62 126 GLN A CA 1
ATOM 944 C C . GLN A 1 126 ? 7.752 -7.637 -6.770 1.00 74.62 126 GLN A C 1
ATOM 946 O O . GLN A 1 126 ? 6.879 -8.107 -7.503 1.00 74.62 126 GLN A O 1
ATOM 951 N N . ARG A 1 127 ? 8.966 -7.313 -7.216 1.00 74.62 127 ARG A N 1
ATOM 952 C CA . ARG A 1 127 ? 9.436 -7.775 -8.522 1.00 74.62 127 ARG A CA 1
ATOM 953 C C . ARG A 1 127 ? 9.609 -9.289 -8.452 1.00 74.62 127 ARG A C 1
ATOM 955 O O . ARG A 1 127 ? 9.992 -9.812 -7.408 1.00 74.62 127 ARG A O 1
ATOM 962 N N . ASP A 1 128 ? 9.329 -9.966 -9.561 1.00 74.88 128 ASP A N 1
ATOM 963 C CA . ASP A 1 128 ? 9.716 -11.366 -9.711 1.00 74.88 128 ASP A CA 1
ATOM 964 C C . ASP A 1 128 ? 11.233 -11.486 -9.477 1.00 74.88 128 ASP A C 1
ATOM 966 O O . ASP A 1 128 ? 11.997 -10.582 -9.831 1.00 74.88 128 ASP A O 1
ATOM 970 N N . ALA A 1 129 ? 11.664 -12.583 -8.856 1.00 75.88 129 ALA A N 1
ATOM 971 C CA . ALA A 1 129 ? 13.078 -12.857 -8.622 1.00 75.88 129 ALA A CA 1
ATOM 972 C C . ALA A 1 129 ? 13.843 -13.043 -9.941 1.00 75.88 129 ALA A C 1
ATOM 974 O O . ALA A 1 129 ? 15.057 -12.850 -9.993 1.00 75.88 129 ALA A O 1
ATOM 975 N N . LYS A 1 130 ? 13.139 -13.413 -11.018 1.00 80.25 130 LYS A N 1
ATOM 976 C CA . LYS A 1 130 ? 13.730 -13.560 -12.347 1.00 80.25 130 LYS A CA 1
ATOM 977 C C . LYS A 1 130 ? 13.976 -12.197 -12.985 1.00 80.25 130 LYS A C 1
ATOM 979 O O . LYS A 1 130 ? 13.047 -11.456 -13.302 1.00 80.25 130 LYS A O 1
ATOM 984 N N . GLN A 1 131 ? 15.246 -11.897 -13.233 1.00 81.12 131 GLN A N 1
ATOM 985 C CA . GLN A 1 131 ? 15.643 -10.699 -13.956 1.00 81.12 131 GLN A CA 1
ATOM 986 C C . GLN A 1 131 ? 15.385 -10.874 -15.457 1.00 81.12 131 GLN A C 1
ATOM 988 O O . GLN A 1 131 ? 15.894 -11.796 -16.092 1.00 81.12 131 GLN A O 1
ATOM 993 N N . LEU A 1 132 ? 14.573 -9.976 -16.012 1.00 87.56 132 LEU A N 1
ATOM 994 C CA . LEU A 1 132 ? 14.225 -9.929 -17.429 1.00 87.56 132 LEU A CA 1
ATOM 995 C C . LEU A 1 132 ? 14.640 -8.586 -18.022 1.00 87.56 132 LEU A C 1
ATOM 997 O O . LEU A 1 132 ? 14.641 -7.556 -17.345 1.00 87.56 132 LEU A O 1
ATOM 1001 N N . TYR A 1 133 ? 14.928 -8.597 -19.315 1.00 87.81 133 TYR A N 1
ATOM 1002 C CA . TYR A 1 133 ? 15.458 -7.460 -20.046 1.00 87.81 133 TYR A CA 1
ATOM 1003 C C . TYR A 1 133 ? 14.537 -7.066 -21.205 1.00 87.81 133 TYR A C 1
ATOM 1005 O O . TYR A 1 133 ? 13.835 -7.886 -21.804 1.00 87.81 133 TYR A O 1
ATOM 1013 N N . MET A 1 134 ? 14.545 -5.774 -21.532 1.00 88.44 134 MET A N 1
ATOM 1014 C CA . MET A 1 134 ? 13.898 -5.212 -22.715 1.00 88.44 134 MET A CA 1
ATOM 1015 C C . MET A 1 134 ? 14.973 -4.550 -23.573 1.00 88.44 134 MET A C 1
ATOM 1017 O O . MET A 1 134 ? 15.652 -3.636 -23.108 1.00 88.44 134 MET A O 1
ATOM 1021 N N . VAL A 1 135 ? 15.110 -4.990 -24.823 1.00 89.56 135 VAL A N 1
ATOM 1022 C CA . VAL A 1 135 ? 16.114 -4.472 -25.760 1.00 89.56 135 VAL A CA 1
ATOM 1023 C C . VAL A 1 135 ? 15.427 -3.561 -26.768 1.00 89.56 135 VAL A C 1
ATOM 1025 O O . VAL A 1 135 ? 14.475 -3.960 -27.446 1.00 89.56 135 VAL A O 1
ATOM 1028 N N . LYS A 1 136 ? 15.914 -2.323 -26.873 1.00 88.12 136 LYS A N 1
ATOM 1029 C CA . LYS A 1 136 ? 15.454 -1.336 -27.855 1.00 88.12 136 LYS A CA 1
ATOM 1030 C C . LYS A 1 136 ? 16.578 -1.040 -28.840 1.00 88.12 136 LYS A C 1
ATOM 1032 O O . LYS A 1 136 ? 17.704 -0.807 -28.413 1.00 88.12 136 LYS A O 1
ATOM 1037 N N . LEU A 1 137 ? 16.266 -1.009 -30.133 1.00 86.81 137 LEU A N 1
ATOM 1038 C CA . LEU A 1 137 ? 17.232 -0.751 -31.206 1.00 86.81 137 LEU A CA 1
ATOM 1039 C C . LEU A 1 137 ? 16.843 0.479 -32.035 1.00 86.81 137 LEU A C 1
ATOM 1041 O O . LEU A 1 137 ? 15.678 0.879 -32.088 1.00 86.81 137 LEU A O 1
ATOM 1045 N N . GLY A 1 138 ? 17.836 1.091 -32.686 1.00 80.56 138 GLY A N 1
ATOM 1046 C CA . GLY A 1 138 ? 17.625 2.192 -33.635 1.00 80.56 138 GLY A CA 1
ATOM 1047 C C . GLY A 1 138 ? 17.334 3.562 -33.007 1.00 80.56 138 GLY A C 1
ATOM 1048 O O . GLY A 1 138 ? 16.826 4.451 -33.693 1.00 80.56 138 GLY A O 1
ATOM 1049 N N . GLY A 1 139 ? 17.634 3.743 -31.716 1.00 84.19 139 GLY A N 1
ATOM 1050 C CA . GLY A 1 139 ? 17.563 5.049 -31.058 1.00 84.19 139 GLY A CA 1
ATOM 1051 C C . GLY A 1 139 ? 18.690 5.975 -31.518 1.00 84.19 139 GLY A C 1
ATOM 1052 O O . GLY A 1 139 ? 19.815 5.530 -31.728 1.00 84.19 139 GLY A O 1
ATOM 1053 N N . ARG A 1 140 ? 18.399 7.269 -31.682 1.00 80.88 140 ARG A N 1
ATOM 1054 C CA . ARG A 1 140 ? 19.374 8.281 -32.102 1.00 80.88 140 ARG A CA 1
ATOM 1055 C C . ARG A 1 140 ? 19.127 9.615 -31.406 1.00 80.88 140 ARG A C 1
ATOM 1057 O O . ARG A 1 140 ? 18.050 10.188 -31.540 1.00 80.88 140 ARG A O 1
ATOM 1064 N N . THR A 1 141 ? 20.162 10.160 -30.774 1.00 80.00 141 THR A N 1
ATOM 1065 C CA . THR A 1 141 ? 20.141 11.463 -30.078 1.00 80.00 141 THR A CA 1
ATOM 1066 C C . THR A 1 141 ? 20.828 12.550 -30.922 1.00 80.00 141 THR A C 1
ATOM 1068 O O . THR A 1 141 ? 21.699 13.269 -30.449 1.00 80.00 141 THR A O 1
ATOM 1071 N N . SER A 1 142 ? 20.516 12.633 -32.222 1.00 76.38 142 SER A N 1
ATOM 1072 C CA . SER A 1 142 ? 21.126 13.616 -33.141 1.00 76.38 142 SER A CA 1
ATOM 1073 C C . SER A 1 142 ? 20.268 14.877 -33.279 1.00 76.38 142 SER A C 1
ATOM 1075 O O . SER A 1 142 ? 19.045 14.797 -33.202 1.00 76.38 142 SER A O 1
ATOM 1077 N N . LYS A 1 143 ? 20.902 16.025 -33.573 1.00 70.25 143 LYS A N 1
ATOM 1078 C CA . LYS A 1 143 ? 20.237 17.329 -33.762 1.00 70.25 143 LYS A CA 1
ATOM 1079 C C . LYS A 1 143 ? 19.270 17.369 -34.952 1.00 70.25 143 LYS A C 1
ATOM 1081 O O . LYS A 1 143 ? 18.242 18.023 -34.862 1.00 70.25 143 LYS A O 1
ATOM 1086 N N . LYS A 1 144 ? 19.598 16.705 -36.069 1.00 71.00 144 LYS A N 1
ATOM 1087 C CA . LYS A 1 144 ? 18.801 16.801 -37.310 1.00 71.00 144 LYS A CA 1
ATOM 1088 C C . LYS A 1 144 ? 17.585 15.877 -37.331 1.00 71.00 144 LYS A C 1
ATOM 1090 O O . LYS A 1 144 ? 16.593 16.212 -37.957 1.00 71.00 144 LYS A O 1
ATOM 1095 N N . THR A 1 145 ? 17.668 14.701 -36.705 1.00 75.19 145 THR A N 1
ATOM 1096 C CA . THR A 1 145 ? 16.599 13.688 -36.753 1.00 75.19 145 THR A CA 1
ATOM 1097 C C . THR A 1 145 ? 16.731 12.773 -35.511 1.00 75.19 145 THR A C 1
ATOM 1099 O O . THR A 1 145 ? 17.395 11.725 -35.550 1.00 75.19 145 THR A O 1
ATOM 1102 N N . PRO A 1 146 ? 16.225 13.225 -34.346 1.00 83.06 146 PRO A N 1
ATOM 1103 C CA . PRO A 1 146 ? 16.196 12.426 -33.125 1.00 83.06 146 PRO A CA 1
ATOM 1104 C C . PRO A 1 146 ? 15.126 11.333 -33.233 1.00 83.06 146 PRO A C 1
ATOM 1106 O O . PRO A 1 146 ? 14.018 11.582 -33.705 1.00 83.06 146 PRO A O 1
ATOM 1109 N N . ARG A 1 147 ? 15.454 10.105 -32.816 1.00 84.69 147 ARG A N 1
ATOM 1110 C CA . ARG A 1 147 ? 14.533 8.958 -32.854 1.00 84.69 147 ARG A CA 1
ATOM 1111 C C . ARG A 1 147 ? 14.625 8.154 -31.570 1.00 84.69 147 ARG A C 1
ATOM 1113 O O . ARG A 1 147 ? 15.718 7.839 -31.106 1.00 84.69 147 ARG A O 1
ATOM 1120 N N . VAL A 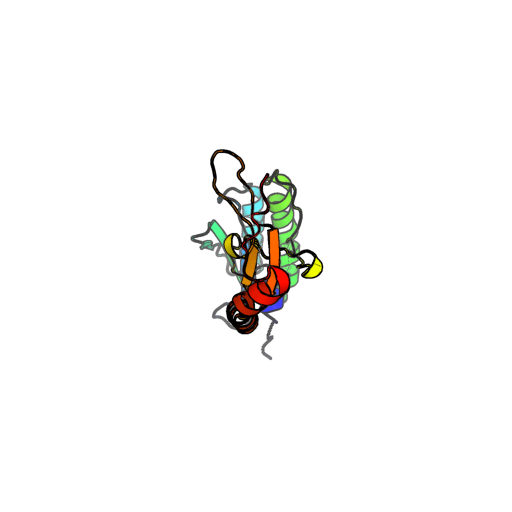1 148 ? 13.477 7.779 -31.020 1.00 84.69 148 VAL A N 1
ATOM 1121 C CA . VAL A 1 148 ? 13.416 6.836 -29.900 1.00 84.69 148 VAL A CA 1
ATOM 1122 C C . VAL A 1 148 ? 13.593 5.424 -30.452 1.00 84.69 148 VAL A C 1
ATOM 1124 O O . VAL A 1 148 ? 13.006 5.078 -31.478 1.00 84.69 148 VAL A O 1
ATOM 1127 N N . GLY A 1 149 ? 14.416 4.617 -29.782 1.00 84.56 149 GLY A N 1
ATOM 1128 C CA . GLY A 1 149 ? 14.618 3.224 -30.167 1.00 84.56 149 GLY A CA 1
ATOM 1129 C C . GLY A 1 149 ? 13.311 2.436 -30.099 1.00 84.56 149 GLY A C 1
ATOM 1130 O O . GLY A 1 149 ? 12.539 2.579 -29.147 1.00 84.56 149 GLY A O 1
ATOM 1131 N N . LYS A 1 150 ? 13.065 1.600 -31.107 1.00 86.12 150 LYS A N 1
ATOM 1132 C CA . LYS A 1 150 ? 11.907 0.703 -31.138 1.00 86.12 150 LYS A CA 1
ATOM 1133 C C . LYS A 1 150 ? 12.213 -0.551 -30.326 1.00 86.12 150 LYS A C 1
ATOM 1135 O O . LYS A 1 150 ? 13.352 -1.015 -30.304 1.00 86.12 150 LYS A O 1
ATOM 1140 N N . THR A 1 151 ? 11.203 -1.095 -29.653 1.00 88.38 151 THR A N 1
ATOM 1141 C CA . THR A 1 151 ? 11.336 -2.366 -28.931 1.00 88.38 151 THR A CA 1
ATOM 1142 C C . THR A 1 151 ? 11.626 -3.481 -29.930 1.00 88.38 151 THR A C 1
ATOM 1144 O O . THR A 1 151 ? 10.806 -3.739 -30.806 1.00 88.38 151 THR A O 1
ATOM 1147 N N . PHE A 1 152 ? 12.792 -4.108 -29.795 1.00 88.94 152 PHE A N 1
ATOM 1148 C CA . PHE A 1 152 ? 13.218 -5.244 -30.610 1.00 88.94 152 PHE A CA 1
ATOM 1149 C C . PHE A 1 152 ? 12.940 -6.561 -29.881 1.00 88.94 152 PHE A C 1
ATOM 1151 O O . PHE A 1 152 ? 12.333 -7.462 -30.446 1.00 88.94 152 PHE A O 1
ATOM 1158 N N . LEU A 1 153 ? 13.293 -6.633 -28.592 1.00 89.00 153 LEU A N 1
ATOM 1159 C CA . LEU A 1 153 ? 13.005 -7.780 -27.726 1.00 89.00 153 LEU A CA 1
ATOM 1160 C C . LEU A 1 153 ? 12.341 -7.307 -26.435 1.00 89.00 153 LEU A C 1
ATOM 1162 O O . LEU A 1 153 ? 12.730 -6.288 -25.854 1.00 89.00 153 LEU A O 1
ATOM 1166 N N . LYS A 1 154 ? 11.342 -8.058 -25.971 1.00 88.19 154 LYS A N 1
ATOM 1167 C CA . LYS A 1 154 ? 10.569 -7.753 -24.762 1.00 88.19 154 LYS A CA 1
ATOM 1168 C C . LYS A 1 154 ? 10.602 -8.957 -23.823 1.00 88.19 154 LYS A C 1
ATOM 1170 O O . LYS A 1 154 ? 10.267 -10.052 -24.256 1.00 88.19 154 LYS A O 1
ATOM 1175 N N . TRP A 1 155 ? 10.941 -8.725 -22.554 1.00 86.69 155 TRP A N 1
ATOM 1176 C CA . TRP A 1 155 ? 10.930 -9.738 -21.488 1.00 86.69 155 TRP A CA 1
ATOM 1177 C C . TRP A 1 155 ? 11.812 -10.960 -21.772 1.00 86.69 155 TRP A C 1
ATOM 1179 O O . TRP A 1 155 ? 11.375 -12.094 -21.606 1.00 86.69 155 TRP A O 1
ATOM 1189 N N . VAL A 1 156 ? 13.051 -10.727 -22.203 1.00 90.25 156 VAL A N 1
ATOM 1190 C CA . VAL A 1 156 ? 14.015 -11.800 -22.492 1.00 90.25 156 VAL A CA 1
ATOM 1191 C C . VAL A 1 156 ? 14.991 -12.003 -21.340 1.00 90.25 156 VAL A C 1
ATOM 1193 O O . VAL A 1 156 ? 15.269 -11.078 -20.576 1.00 90.25 156 VAL A O 1
ATOM 1196 N N . THR A 1 157 ? 15.506 -13.217 -21.213 1.00 92.06 157 THR A N 1
ATOM 1197 C CA . THR A 1 157 ? 16.587 -13.571 -20.293 1.00 92.06 157 THR A CA 1
ATOM 1198 C C . THR A 1 157 ? 17.948 -13.181 -20.876 1.00 92.06 157 THR A C 1
ATOM 1200 O O . THR A 1 157 ? 18.070 -12.806 -22.046 1.00 92.06 157 THR A O 1
ATOM 1203 N N . GLU A 1 158 ? 18.984 -13.215 -20.042 1.00 91.00 158 GLU A N 1
ATOM 1204 C CA . GLU A 1 158 ? 20.329 -12.786 -20.432 1.00 91.00 158 GLU A CA 1
ATOM 1205 C C . GLU A 1 158 ? 20.942 -13.659 -21.541 1.00 91.00 158 GLU A C 1
ATOM 1207 O O . GLU A 1 158 ? 21.585 -13.140 -22.451 1.00 91.00 158 GLU A O 1
ATOM 1212 N N . ASP A 1 159 ? 20.693 -14.968 -21.523 1.00 92.25 159 ASP A N 1
ATOM 1213 C CA . ASP A 1 159 ? 21.188 -15.926 -22.519 1.00 92.25 159 ASP A CA 1
ATOM 1214 C C . ASP A 1 159 ? 20.722 -15.583 -23.942 1.00 92.25 159 ASP A C 1
ATOM 1216 O O . ASP A 1 159 ? 21.512 -15.634 -24.888 1.00 92.25 159 ASP A O 1
ATOM 1220 N N . VAL A 1 160 ? 19.473 -15.131 -24.091 1.00 91.06 160 VAL A N 1
ATOM 1221 C CA . VAL A 1 160 ? 18.928 -14.686 -25.379 1.00 91.06 160 VAL A CA 1
ATOM 1222 C C . VAL A 1 160 ? 19.669 -13.447 -25.878 1.00 91.06 160 VAL A C 1
ATOM 1224 O O . VAL A 1 160 ? 20.003 -13.361 -27.058 1.00 91.06 160 VAL A O 1
ATOM 1227 N N . ILE A 1 161 ? 19.974 -12.496 -24.989 1.00 90.38 161 ILE A N 1
ATOM 1228 C CA . ILE A 1 161 ? 20.738 -11.292 -25.348 1.00 90.38 161 ILE A CA 1
ATOM 1229 C C . ILE A 1 161 ? 22.146 -11.672 -25.796 1.00 90.38 161 ILE A C 1
ATOM 1231 O O . ILE A 1 161 ? 22.613 -11.184 -26.824 1.00 90.38 161 ILE A O 1
ATOM 1235 N N . GLN A 1 162 ? 22.810 -12.566 -25.063 1.00 91.69 162 GLN A N 1
ATOM 1236 C CA . GLN A 1 162 ? 24.139 -13.043 -25.431 1.00 91.69 162 GLN A CA 1
ATOM 1237 C C . GLN A 1 162 ? 24.129 -13.752 -26.793 1.00 91.69 162 GLN A C 1
ATOM 1239 O O . GLN A 1 162 ? 25.044 -13.547 -27.590 1.00 91.69 162 GLN A O 1
ATOM 1244 N N . GLY A 1 163 ? 23.091 -14.540 -27.091 1.00 91.25 163 GLY A N 1
ATOM 1245 C CA . GLY A 1 163 ? 22.902 -15.156 -28.406 1.00 91.25 163 GLY A CA 1
ATOM 1246 C C . GLY A 1 163 ? 22.732 -14.124 -29.522 1.00 91.25 163 GLY A C 1
ATOM 1247 O O . GLY A 1 163 ? 23.397 -14.205 -30.552 1.00 91.25 163 GLY A O 1
ATOM 1248 N N . VAL A 1 164 ? 21.902 -13.103 -29.297 1.00 89.50 164 VAL A N 1
ATOM 1249 C CA . VAL A 1 164 ? 21.671 -12.018 -30.266 1.00 89.50 164 VAL A CA 1
ATOM 1250 C C . VAL A 1 164 ? 22.952 -11.232 -30.539 1.00 89.50 164 VAL A C 1
ATOM 1252 O O . VAL A 1 164 ? 23.266 -10.982 -31.697 1.00 89.50 164 VAL A O 1
ATOM 1255 N N . ILE A 1 165 ? 23.717 -10.881 -29.501 1.00 88.25 165 ILE A N 1
ATOM 1256 C CA . ILE A 1 165 ? 24.983 -10.147 -29.652 1.00 88.25 165 ILE A CA 1
ATOM 1257 C C . ILE A 1 165 ? 25.996 -10.962 -30.461 1.00 88.25 165 ILE A C 1
ATOM 1259 O O . ILE A 1 165 ? 26.658 -10.409 -31.333 1.00 88.25 165 ILE A O 1
ATOM 1263 N N . LYS A 1 166 ? 26.108 -12.272 -30.211 1.00 90.19 166 LYS A N 1
ATOM 1264 C CA . LYS A 1 166 ? 27.031 -13.146 -30.956 1.00 90.19 166 LYS A CA 1
ATOM 1265 C C . LYS A 1 166 ? 26.651 -13.271 -32.430 1.00 90.19 166 LYS A C 1
ATOM 1267 O O . LYS A 1 166 ? 27.530 -13.309 -33.283 1.00 90.19 166 LYS A O 1
ATOM 1272 N N . ASN A 1 167 ? 25.355 -13.304 -32.724 1.00 88.88 167 ASN A N 1
ATOM 1273 C CA . ASN A 1 167 ? 24.854 -13.541 -34.075 1.00 88.88 167 ASN A CA 1
ATOM 1274 C C . ASN A 1 167 ? 24.695 -12.259 -34.908 1.00 88.88 167 ASN A C 1
ATOM 1276 O O . ASN A 1 167 ? 24.480 -12.355 -36.113 1.00 88.88 167 ASN A O 1
ATOM 1280 N N . ILE A 1 168 ? 24.794 -11.067 -34.304 1.00 84.81 168 ILE A N 1
ATOM 1281 C CA . ILE A 1 168 ? 24.492 -9.806 -35.000 1.00 84.81 168 ILE A CA 1
ATOM 1282 C C . ILE A 1 168 ? 25.430 -9.536 -36.183 1.00 84.81 168 ILE A C 1
ATOM 1284 O O . ILE A 1 168 ? 24.973 -9.048 -37.210 1.00 84.81 168 ILE A O 1
ATOM 1288 N N . LEU A 1 169 ? 26.710 -9.903 -36.060 1.00 81.75 169 LEU A N 1
ATOM 1289 C CA . LEU A 1 169 ? 27.711 -9.697 -37.112 1.00 81.75 169 LEU A CA 1
ATOM 1290 C C . LEU A 1 169 ? 27.493 -10.650 -38.290 1.00 81.75 169 LEU A C 1
ATOM 1292 O O . LEU A 1 169 ? 27.544 -10.226 -39.438 1.00 81.75 169 LEU A O 1
ATOM 1296 N N . ALA A 1 170 ? 27.177 -11.917 -38.008 1.00 85.94 170 ALA A N 1
ATOM 1297 C CA . ALA A 1 170 ? 26.837 -12.887 -39.047 1.00 85.94 170 ALA A CA 1
ATOM 1298 C C . ALA A 1 170 ? 25.552 -12.480 -39.791 1.00 85.94 170 ALA A C 1
ATOM 1300 O O . ALA A 1 170 ? 25.475 -12.573 -41.012 1.00 85.94 170 ALA A O 1
ATOM 1301 N N . PHE A 1 171 ? 24.559 -11.962 -39.062 1.00 84.62 171 PHE A N 1
ATOM 1302 C CA . PHE A 1 171 ? 23.337 -11.419 -39.652 1.00 84.62 171 PHE A CA 1
ATOM 1303 C C . PHE A 1 171 ? 23.606 -10.189 -40.531 1.00 84.62 171 PHE A C 1
ATOM 1305 O O . PHE A 1 171 ? 23.016 -10.060 -41.600 1.00 84.62 171 PHE A O 1
ATOM 1312 N N . GLU A 1 172 ? 24.482 -9.279 -40.097 1.00 80.50 172 GLU A N 1
ATOM 1313 C CA . GLU A 1 172 ? 24.898 -8.118 -40.891 1.00 80.50 172 GLU A CA 1
ATOM 1314 C C . GLU A 1 172 ? 25.597 -8.542 -42.189 1.00 80.50 172 GLU A C 1
ATOM 1316 O O . GLU A 1 172 ? 25.266 -8.029 -43.257 1.00 80.50 172 GLU A O 1
ATOM 1321 N N . GLU A 1 173 ? 26.506 -9.513 -42.124 1.00 84.06 173 GLU A N 1
ATOM 1322 C CA . GLU A 1 173 ? 27.189 -10.047 -43.304 1.00 84.06 173 GLU A CA 1
ATOM 1323 C C . GLU A 1 173 ? 26.200 -10.656 -44.310 1.00 84.06 173 GLU A C 1
ATOM 1325 O O . GLU A 1 173 ? 26.269 -10.360 -45.503 1.00 84.06 173 GLU A O 1
ATOM 1330 N N . GLU A 1 174 ? 25.223 -11.432 -43.837 1.00 85.75 174 GLU A N 1
ATOM 1331 C CA . GLU A 1 174 ? 24.214 -12.066 -44.691 1.00 85.75 174 GLU A CA 1
ATOM 1332 C C . GLU A 1 174 ? 23.225 -11.052 -45.293 1.00 85.75 174 GLU A C 1
ATOM 1334 O O . GLU A 1 174 ? 22.933 -11.085 -46.491 1.00 85.75 174 GLU A O 1
ATOM 1339 N N . MET A 1 175 ? 22.705 -10.134 -44.475 1.00 83.00 175 MET A N 1
ATOM 1340 C CA . MET A 1 175 ? 21.594 -9.256 -44.864 1.00 83.00 175 MET A CA 1
ATOM 1341 C C . MET A 1 175 ? 22.046 -7.964 -45.538 1.00 83.00 175 MET A C 1
ATOM 1343 O O . MET A 1 175 ? 21.314 -7.412 -46.360 1.00 83.00 175 MET A O 1
ATOM 1347 N N . LEU A 1 176 ? 23.231 -7.465 -45.182 1.00 80.19 176 LEU A N 1
ATOM 1348 C CA . LEU A 1 176 ? 23.780 -6.207 -45.685 1.00 80.19 176 LEU A CA 1
ATOM 1349 C C . LEU A 1 176 ? 25.005 -6.413 -46.586 1.00 80.19 176 LEU A C 1
ATOM 1351 O O . LEU A 1 176 ? 25.532 -5.438 -47.111 1.00 80.19 176 LEU A O 1
ATOM 1355 N N . LYS A 1 177 ? 25.453 -7.661 -46.802 1.00 81.50 177 LYS A N 1
ATOM 1356 C CA . LYS A 1 177 ? 26.637 -7.996 -47.620 1.00 81.50 177 LYS A CA 1
ATOM 1357 C C . LYS A 1 177 ? 27.906 -7.249 -47.183 1.00 81.50 177 LYS A C 1
ATOM 1359 O O . LYS A 1 177 ? 28.776 -6.970 -48.003 1.00 81.50 177 LYS A O 1
ATOM 1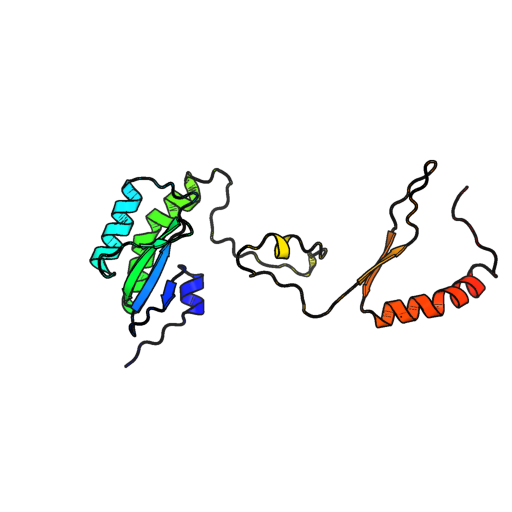364 N N . GLY A 1 178 ? 27.991 -6.896 -45.899 1.00 71.69 178 GLY A N 1
ATOM 1365 C CA . GLY A 1 178 ? 29.089 -6.107 -45.338 1.00 71.69 178 GLY A CA 1
ATOM 1366 C C . GLY A 1 178 ? 29.040 -4.603 -45.643 1.00 71.69 178 GLY A C 1
ATOM 1367 O O . GLY A 1 178 ? 29.970 -3.891 -45.271 1.00 71.69 178 GLY A O 1
ATOM 1368 N N . GLU A 1 179 ? 27.980 -4.096 -46.282 1.00 72.31 179 GLU A N 1
ATOM 1369 C CA . GLU A 1 179 ? 27.791 -2.663 -46.514 1.00 72.31 179 GLU A CA 1
ATOM 1370 C C . GLU A 1 179 ? 26.772 -2.071 -45.526 1.00 72.31 179 GLU A C 1
ATOM 1372 O O . GLU A 1 179 ? 25.577 -2.365 -45.607 1.00 72.31 179 GLU A O 1
ATOM 1377 N N . PRO A 1 180 ? 27.188 -1.196 -44.593 1.00 65.69 180 PRO A N 1
ATOM 1378 C CA . PRO A 1 180 ? 26.270 -0.618 -43.623 1.00 65.69 180 PRO A CA 1
ATOM 1379 C C . PRO A 1 180 ? 25.257 0.306 -44.313 1.00 65.69 180 PRO A C 1
ATOM 1381 O O . PRO A 1 180 ? 25.563 1.438 -44.694 1.00 65.69 180 PRO A O 1
ATOM 1384 N N . VAL A 1 181 ? 24.009 -0.151 -44.432 1.00 67.19 181 VAL A N 1
ATOM 1385 C CA . VAL A 1 181 ? 22.904 0.673 -44.933 1.00 67.19 181 VAL A CA 1
ATOM 1386 C C . VAL A 1 181 ? 22.361 1.529 -43.795 1.00 67.19 181 VAL A C 1
ATOM 1388 O O . VAL A 1 181 ? 21.602 1.085 -42.929 1.00 67.19 181 VAL A O 1
ATOM 1391 N N . TYR A 1 182 ? 22.724 2.806 -43.804 1.00 64.31 182 TYR A N 1
ATOM 1392 C CA . TYR A 1 182 ? 22.114 3.777 -42.910 1.00 64.31 182 TYR A CA 1
ATOM 1393 C C . TYR A 1 182 ? 20.667 4.034 -43.358 1.00 64.31 182 TYR A C 1
ATOM 1395 O O . TYR A 1 182 ? 20.428 4.506 -44.462 1.00 64.31 182 TYR A O 1
ATOM 1403 N N . LEU A 1 183 ? 19.685 3.757 -42.487 1.00 58.88 183 LEU A N 1
ATOM 1404 C CA . LEU A 1 183 ? 18.243 4.023 -42.697 1.00 58.88 183 LEU A CA 1
ATOM 1405 C C . LEU A 1 183 ? 17.902 5.530 -42.644 1.00 58.88 183 LEU A C 1
ATOM 1407 O O . LEU A 1 183 ? 16.986 5.977 -41.939 1.00 58.88 183 LEU A O 1
ATOM 1411 N N . LEU A 1 184 ? 18.723 6.335 -43.296 1.00 53.75 184 LEU A N 1
ATOM 1412 C CA . LEU A 1 184 ? 18.671 7.780 -43.368 1.00 53.75 184 LEU A CA 1
ATOM 1413 C C . LEU A 1 184 ? 18.756 8.126 -44.852 1.00 53.75 184 LEU A C 1
ATOM 1415 O O . LEU A 1 184 ? 19.704 7.717 -45.515 1.00 53.75 184 LEU A O 1
ATOM 1419 N N . GLY A 1 185 ? 17.767 8.868 -45.348 1.00 47.78 185 GLY A N 1
ATOM 1420 C CA . GLY A 1 185 ? 18.065 9.812 -46.421 1.00 47.78 185 GLY A CA 1
ATOM 1421 C C . GLY A 1 185 ? 19.091 10.832 -45.941 1.00 47.78 185 GLY A C 1
ATOM 1422 O O . GLY A 1 185 ? 19.101 11.123 -44.715 1.00 47.78 185 GLY A O 1
#

Organism: NCBI:txid2662262

Foldseek 3Di:
DQPDDPVVVLCVLFNWADDPDGQWIKGWDDAVVLDDDPVVVVLVQCCLVPAAVNDWDQDPNRITMRTRGGPVCSVVNSVSCVVVLCCRVDPPDPPDDPDPCPPDDDPVPDPPPCVCCVPDPPNPDDDDPADFDWDFDDADPDPPDGDDTHTPDDGHHPVVVVVCVVCVVVVCCVPVVPPDDDPDD

Sequence (185 aa):
MGLDVDIIKTRAKGDFRLSKVRGECMISVRVPGGIMPAHLLSVAQNIAETWGNGVIHLTTRQKLAMPGIRYQDIDAVNKALEPFIKDISIDMCDVGIIGIAKMTFDASRCIGCGECVLACPTMAWQRDAKQLYMVKLGGRTSKKTPRVGKTFLKWVTEDVIQGVIKNILAFEEEMLKGEPVYLLG

pLDDT: mean 76.89, std 14.37, range [35.16, 94.62]

Radius of gyration: 27.84 Å; chains: 1; bounding box: 48×42×76 Å

Secondary structure (DSSP, 8-state):
------HHHHHHHH--EE-SSTTEEEEEE--GGG---HHHHHHHHHHHHHTS-S--EE-TT--EEEEEEEGGGHHHHHHHHHHHHHIIIIIS--S---S-------GGG-----HHHHH-TT--S---SS--EEEEE--B--SSS-BPPEEEEEEE-HHHHHHHHHHHHHHHHHHHTT----S--